Protein AF-A0A1Y3FYJ1-F1 (afdb_monomer)

pLDDT: mean 90.73, std 10.26, range [38.97, 98.31]

Secondary structure (DSSP, 8-state):
-PPPPHHHHHHHHHHHHHHHHHHHHHHHHHHHHHHHHHHHHHHHHHHHHHHHHHHHHHHHHHHHHHHHHHSS----HHHHHHHHHHHHHHHHHHHHHHHHHHHHHHHHHHHHHHHHHHHHHHHHHHHHHHHHHHHHHHHHHHHHHHHHHHHHHHHHHHHHHHHHHHHHHHHHHHHHHHHTT-

Foldseek 3Di:
DDDDDLVVVLVVLVVQLVVLVVQLVVLVVVLVVLVVQLVVLVVQLVVLVVVLVVLVVVLVVLVVVLVVVPPPDPDDPVVVVVSVVVNVVSVVVNVVSVVSSVVSVVSNVVSVVVSVVSVVSSVVSVVSSVVSVVVSVVSVVVVVVVVVVVVVVVVVVVVVVVVVVVVVVVVVVVVVVVVVVD

Mean predicted aligned error: 9.26 Å

Sequence (182 aa):
MAQPSAQLTIYTARQLTLLRTRRSDQARILFKKISSELTHAVTSYTQALNALKSHQNAWAETQDRISEQHKGHILKGQHFRQDHETLQRMADQAIRLEEKAAADHKAVENLTLMATQIRHDLMMAEQKEKQAQDFVKKIQENEKKARYNRDEQEISDLVMARHSVSQTKERTKKLIMNKLKS

Structure (mmCIF, N/CA/C/O backbone):
data_AF-A0A1Y3FYJ1-F1
#
_entry.id   AF-A0A1Y3FYJ1-F1
#
loop_
_atom_site.group_PDB
_atom_site.id
_atom_site.type_symbol
_atom_site.label_atom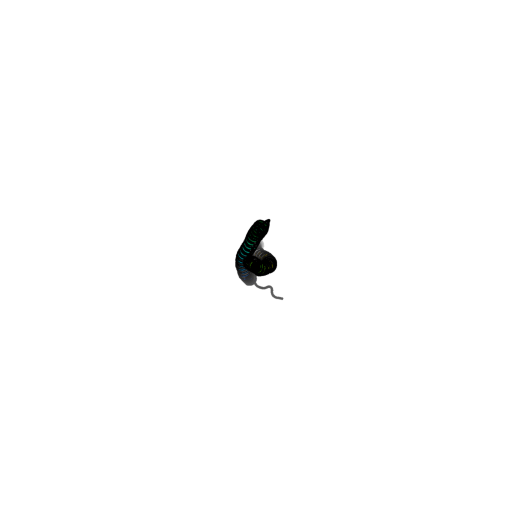_id
_atom_site.label_alt_id
_atom_site.label_comp_id
_atom_site.label_asym_id
_atom_site.label_entity_id
_atom_site.label_seq_id
_atom_site.pdbx_PDB_ins_code
_atom_site.Cartn_x
_atom_site.Cartn_y
_atom_site.Cartn_z
_atom_site.occupancy
_atom_site.B_iso_or_equiv
_atom_site.auth_seq_id
_atom_site.auth_comp_id
_atom_site.auth_asym_id
_atom_site.auth_atom_id
_atom_site.pdbx_PDB_model_num
ATOM 1 N N . MET A 1 1 ? 18.346 -15.299 -40.876 1.00 38.97 1 MET A N 1
ATOM 2 C CA . MET A 1 1 ? 17.350 -14.396 -40.257 1.00 38.97 1 MET A CA 1
ATOM 3 C C . MET A 1 1 ? 17.872 -12.971 -40.367 1.00 38.97 1 MET A C 1
ATOM 5 O O . MET A 1 1 ? 19.018 -12.751 -39.996 1.00 38.97 1 MET A O 1
ATOM 9 N N . ALA A 1 2 ? 17.104 -12.044 -40.947 1.00 46.72 2 ALA A N 1
ATOM 10 C CA . ALA A 1 2 ? 17.527 -10.651 -41.112 1.00 46.72 2 ALA A CA 1
ATOM 11 C C . ALA A 1 2 ? 17.516 -9.932 -39.753 1.00 46.72 2 ALA A C 1
ATOM 13 O O . ALA A 1 2 ? 16.516 -9.995 -39.037 1.00 46.72 2 ALA A O 1
ATOM 14 N N . GLN A 1 3 ? 18.620 -9.280 -39.378 1.00 53.59 3 GLN A N 1
ATOM 15 C CA . GLN A 1 3 ? 18.650 -8.454 -38.171 1.00 53.59 3 GLN A CA 1
ATOM 16 C C . GLN A 1 3 ? 17.804 -7.190 -38.396 1.00 53.59 3 GLN A C 1
ATOM 18 O O . GLN A 1 3 ? 17.934 -6.558 -39.448 1.00 53.59 3 GLN A O 1
ATOM 23 N N . PRO A 1 4 ? 16.934 -6.811 -37.444 1.00 62.22 4 PRO A N 1
ATOM 24 C CA . PRO A 1 4 ? 16.161 -5.582 -37.549 1.00 62.22 4 PRO A CA 1
ATOM 25 C C . PRO A 1 4 ? 17.098 -4.373 -37.599 1.00 62.22 4 PRO A C 1
ATOM 27 O O . PRO A 1 4 ? 18.159 -4.363 -36.972 1.00 62.22 4 PRO A O 1
ATOM 30 N N . SER A 1 5 ? 16.702 -3.334 -38.337 1.00 70.44 5 SER A N 1
ATOM 31 C CA . SER A 1 5 ? 17.504 -2.115 -38.421 1.00 70.44 5 SER A CA 1
ATOM 32 C C . SER A 1 5 ? 17.701 -1.497 -37.027 1.00 70.44 5 SER A C 1
ATOM 34 O O . SER A 1 5 ? 16.830 -1.577 -36.149 1.00 70.44 5 SER A O 1
ATOM 36 N N . ALA A 1 6 ? 18.856 -0.863 -36.805 1.00 70.25 6 ALA A N 1
ATOM 37 C CA . ALA A 1 6 ? 19.187 -0.245 -35.516 1.00 70.25 6 ALA A CA 1
ATOM 38 C C . ALA A 1 6 ? 18.134 0.796 -35.084 1.00 70.25 6 ALA A C 1
ATOM 40 O O . ALA A 1 6 ? 17.764 0.865 -33.913 1.00 70.25 6 ALA A O 1
ATOM 41 N N . GLN A 1 7 ? 17.576 1.534 -36.048 1.00 70.94 7 GLN A N 1
ATOM 42 C CA . GLN A 1 7 ? 16.503 2.505 -35.825 1.00 70.94 7 GLN A CA 1
ATOM 43 C C . GLN A 1 7 ? 15.208 1.847 -35.329 1.00 70.94 7 GLN A C 1
ATOM 45 O O . GLN A 1 7 ? 14.600 2.343 -34.379 1.00 70.94 7 GLN A O 1
ATOM 50 N N . LEU A 1 8 ? 14.809 0.710 -35.916 1.00 73.38 8 LEU A N 1
ATOM 51 C CA . LEU A 1 8 ? 13.624 -0.036 -35.483 1.00 73.38 8 LEU A CA 1
ATOM 52 C C . LEU A 1 8 ? 13.807 -0.560 -34.050 1.00 73.38 8 LEU A C 1
ATOM 54 O O . LEU A 1 8 ? 12.913 -0.442 -33.214 1.00 73.38 8 LEU A O 1
ATOM 58 N N . THR A 1 9 ? 15.008 -1.053 -33.741 1.00 80.06 9 THR A N 1
ATOM 59 C CA . THR A 1 9 ? 15.368 -1.563 -32.410 1.00 80.06 9 THR A CA 1
ATOM 60 C C . THR A 1 9 ? 15.293 -0.461 -31.346 1.00 80.06 9 THR A C 1
ATOM 62 O O . THR A 1 9 ? 14.657 -0.643 -30.307 1.00 80.06 9 THR A O 1
ATOM 65 N N . ILE A 1 10 ? 15.842 0.726 -31.622 1.00 83.31 10 ILE A N 1
ATOM 66 C CA . ILE A 1 10 ? 15.776 1.881 -30.707 1.00 83.31 10 ILE A CA 1
ATOM 67 C C . ILE A 1 10 ? 14.342 2.357 -30.506 1.00 83.31 10 ILE A C 1
ATOM 69 O O . ILE A 1 10 ? 13.941 2.644 -29.376 1.00 83.31 10 ILE A O 1
ATOM 73 N N . TYR A 1 11 ? 13.560 2.432 -31.583 1.00 87.81 11 TYR A N 1
ATOM 74 C CA . TYR A 1 11 ? 12.158 2.818 -31.502 1.00 87.81 11 TYR A CA 1
ATOM 75 C C . TYR A 1 11 ? 11.372 1.867 -30.592 1.00 87.81 11 TYR A C 1
ATOM 77 O O . TYR A 1 11 ? 10.722 2.318 -29.648 1.00 87.81 11 TYR A O 1
ATOM 85 N N . THR A 1 12 ? 11.491 0.552 -30.802 1.00 88.12 12 THR A N 1
ATOM 86 C CA . THR A 1 12 ? 10.798 -0.442 -29.965 1.00 88.12 12 THR A CA 1
ATOM 87 C C . THR A 1 12 ? 11.237 -0.395 -28.502 1.00 88.12 12 THR A C 1
ATOM 89 O O . THR A 1 12 ? 10.394 -0.480 -27.609 1.00 88.12 12 THR A O 1
ATOM 92 N N . ALA A 1 13 ? 12.529 -0.176 -28.235 1.00 89.81 13 ALA A N 1
ATOM 93 C CA . ALA A 1 13 ? 13.041 -0.043 -26.877 1.00 89.81 13 ALA A CA 1
ATOM 94 C C . ALA A 1 13 ? 12.463 1.199 -26.173 1.00 89.81 13 ALA A C 1
ATOM 96 O O . ALA A 1 13 ? 12.055 1.116 -25.018 1.00 89.81 13 ALA A O 1
ATOM 97 N N . ARG A 1 14 ? 12.324 2.328 -26.883 1.00 91.00 14 ARG A N 1
ATOM 98 C CA . ARG A 1 14 ? 11.659 3.534 -26.355 1.00 91.00 14 ARG A CA 1
ATOM 99 C C . ARG A 1 14 ? 10.176 3.305 -26.060 1.00 91.00 14 ARG A C 1
ATOM 101 O O . ARG A 1 14 ? 9.695 3.761 -25.025 1.00 91.00 14 ARG A O 1
ATOM 108 N N . GLN A 1 15 ? 9.461 2.584 -26.928 1.00 93.81 15 GLN A N 1
ATOM 109 C CA . GLN A 1 15 ? 8.055 2.230 -26.689 1.00 93.81 15 GLN A CA 1
ATOM 110 C C . GLN A 1 15 ? 7.894 1.334 -25.456 1.00 93.81 15 GLN A C 1
ATOM 112 O O . GLN A 1 15 ? 6.995 1.551 -24.641 1.00 93.81 15 GLN A O 1
ATOM 117 N N . LEU A 1 16 ? 8.799 0.369 -25.269 1.00 93.44 16 LEU A N 1
ATOM 118 C CA . LEU A 1 16 ? 8.827 -0.455 -24.064 1.00 93.44 16 LEU A CA 1
ATOM 119 C C . LEU A 1 16 ? 9.049 0.398 -22.808 1.00 93.44 16 LEU A C 1
ATOM 121 O O . LEU A 1 16 ? 8.324 0.219 -21.830 1.00 93.44 16 LEU A O 1
ATOM 125 N N . THR A 1 17 ? 9.998 1.337 -22.837 1.00 95.50 17 THR A N 1
ATOM 126 C CA . THR A 1 17 ? 10.247 2.251 -21.713 1.00 95.50 17 THR A CA 1
ATOM 127 C C . THR A 1 17 ? 9.008 3.071 -21.374 1.00 95.50 17 THR A C 1
ATOM 129 O O . THR A 1 17 ? 8.596 3.070 -20.220 1.00 95.50 17 THR A O 1
ATOM 132 N N . LEU A 1 18 ? 8.345 3.674 -22.367 1.00 96.19 18 LEU A N 1
ATOM 133 C CA . LEU A 1 18 ? 7.095 4.419 -22.162 1.00 96.19 18 LEU A CA 1
ATOM 134 C C . LEU A 1 18 ? 6.018 3.572 -21.472 1.00 96.19 18 LEU A C 1
ATOM 136 O O . LEU A 1 18 ? 5.368 4.025 -20.530 1.00 96.19 18 LEU A O 1
ATOM 140 N N . LEU A 1 19 ? 5.837 2.327 -21.915 1.00 96.75 19 LEU A N 1
ATOM 141 C CA . LEU A 1 19 ? 4.867 1.413 -21.316 1.00 96.75 19 LEU A CA 1
ATOM 142 C C . LEU A 1 19 ? 5.246 1.021 -19.879 1.00 96.75 19 LEU A C 1
ATOM 144 O O . LEU A 1 19 ? 4.365 0.864 -19.031 1.00 96.75 19 LEU A O 1
ATOM 148 N N . ARG A 1 20 ? 6.541 0.860 -19.584 1.00 96.44 20 ARG A N 1
ATOM 149 C CA . ARG A 1 20 ? 7.026 0.545 -18.233 1.00 96.44 20 ARG A CA 1
ATOM 150 C C . ARG A 1 20 ? 6.902 1.729 -17.280 1.00 96.44 20 ARG A C 1
ATOM 152 O O . ARG A 1 20 ? 6.414 1.516 -16.177 1.00 96.44 20 ARG A O 1
ATOM 159 N N . THR A 1 21 ? 7.226 2.941 -17.722 1.00 96.81 21 THR A N 1
ATOM 160 C CA . THR A 1 21 ? 7.009 4.174 -16.952 1.00 96.81 21 THR A CA 1
ATOM 161 C C . THR A 1 21 ? 5.531 4.353 -16.616 1.00 96.81 21 THR A C 1
ATOM 163 O O . THR A 1 21 ? 5.188 4.472 -15.449 1.00 96.81 21 THR A O 1
ATOM 166 N N . ARG A 1 22 ? 4.618 4.204 -17.589 1.00 97.06 22 ARG A N 1
ATOM 167 C CA . ARG A 1 22 ? 3.169 4.283 -17.312 1.00 97.06 22 ARG A CA 1
ATOM 168 C C . ARG A 1 22 ? 2.695 3.264 -16.272 1.00 97.06 22 ARG A C 1
ATOM 170 O O . ARG A 1 22 ? 1.855 3.584 -15.440 1.00 97.06 22 ARG A O 1
ATOM 177 N N . ARG A 1 23 ? 3.215 2.033 -16.312 1.00 95.94 23 ARG A N 1
ATOM 178 C CA . ARG A 1 23 ? 2.894 0.997 -15.313 1.00 95.94 23 ARG A CA 1
ATOM 179 C C . ARG A 1 23 ? 3.457 1.327 -13.929 1.00 95.94 23 ARG A C 1
ATOM 181 O O . ARG A 1 23 ? 2.779 1.083 -12.938 1.00 95.94 23 ARG A O 1
ATOM 188 N N . SER A 1 24 ? 4.667 1.877 -13.873 1.00 97.44 24 SER A N 1
ATOM 189 C CA . SER A 1 24 ? 5.298 2.381 -12.647 1.00 97.44 24 SER A CA 1
ATOM 190 C C . SER A 1 24 ? 4.462 3.508 -12.030 1.00 97.44 24 SER A C 1
ATOM 192 O O . SER A 1 24 ? 4.085 3.434 -10.863 1.00 97.44 24 SER A O 1
ATOM 194 N N . ASP A 1 25 ? 4.027 4.474 -12.842 1.00 97.75 25 ASP A N 1
ATOM 195 C CA . ASP A 1 25 ? 3.155 5.570 -12.409 1.00 97.75 25 ASP A CA 1
ATOM 196 C C . ASP A 1 25 ? 1.804 5.068 -11.880 1.00 97.75 25 ASP A C 1
ATOM 198 O O . ASP A 1 25 ? 1.344 5.500 -10.822 1.00 97.75 25 ASP A O 1
ATOM 202 N N . GLN A 1 26 ? 1.180 4.105 -12.567 1.00 97.25 26 GLN A N 1
ATOM 203 C CA . GLN A 1 26 ? -0.049 3.463 -12.090 1.00 97.25 26 GLN A CA 1
ATOM 204 C C . GLN A 1 26 ? 0.156 2.774 -10.735 1.00 97.25 26 GLN A C 1
ATOM 206 O O . GLN A 1 26 ? -0.664 2.946 -9.832 1.00 97.25 26 GLN A O 1
ATOM 211 N N . ALA A 1 27 ? 1.260 2.042 -10.562 1.00 97.56 27 ALA A N 1
ATOM 212 C CA . ALA A 1 27 ? 1.584 1.397 -9.294 1.00 97.56 27 ALA A CA 1
ATOM 213 C C . ALA A 1 27 ? 1.818 2.423 -8.171 1.00 97.56 27 ALA A C 1
ATOM 215 O O . ALA A 1 27 ? 1.356 2.213 -7.051 1.00 97.56 27 ALA A O 1
ATOM 216 N N . ARG A 1 28 ? 2.446 3.571 -8.464 1.00 97.75 28 ARG A N 1
ATOM 217 C CA . ARG A 1 28 ? 2.626 4.674 -7.499 1.00 97.75 28 ARG A CA 1
ATOM 218 C C . ARG A 1 28 ? 1.299 5.277 -7.057 1.00 97.75 28 ARG A C 1
ATOM 220 O O . ARG A 1 28 ? 1.113 5.539 -5.870 1.00 97.75 28 ARG A O 1
ATOM 227 N N . ILE A 1 29 ? 0.367 5.476 -7.989 1.00 97.88 29 ILE A N 1
ATOM 228 C CA . ILE A 1 29 ? -0.979 5.980 -7.679 1.00 97.88 29 ILE A CA 1
ATOM 229 C C . ILE A 1 29 ? -1.718 4.994 -6.769 1.00 97.88 29 ILE A C 1
ATOM 231 O O . ILE A 1 29 ? -2.272 5.406 -5.749 1.00 97.88 29 ILE A O 1
ATOM 235 N N . LEU A 1 30 ? -1.690 3.698 -7.099 1.00 97.56 30 LEU A N 1
ATOM 236 C CA . LEU A 1 30 ? -2.304 2.656 -6.272 1.00 97.56 30 LEU A CA 1
ATOM 237 C C . LEU A 1 30 ? -1.668 2.587 -4.882 1.00 97.56 30 LEU A C 1
ATOM 239 O O . LEU A 1 30 ? -2.388 2.542 -3.888 1.00 97.56 30 LEU A O 1
ATOM 243 N N . PHE A 1 31 ? -0.337 2.655 -4.800 1.00 97.88 31 PHE A N 1
ATOM 244 C CA . PHE A 1 31 ? 0.390 2.671 -3.533 1.00 97.88 31 PHE A CA 1
ATOM 245 C C . PHE A 1 31 ? 0.021 3.882 -2.666 1.00 97.88 31 PHE A C 1
ATOM 247 O O . PHE A 1 31 ? -0.214 3.747 -1.464 1.00 97.88 31 PHE A O 1
ATOM 254 N N . LYS A 1 32 ? -0.099 5.070 -3.268 1.00 97.69 32 LYS A N 1
ATOM 255 C CA . LYS A 1 32 ? -0.553 6.271 -2.557 1.00 97.69 32 LYS A CA 1
ATOM 256 C C . LYS A 1 32 ? -1.985 6.114 -2.042 1.00 97.69 32 LYS A C 1
ATOM 258 O O . LYS A 1 32 ? -2.259 6.474 -0.899 1.00 97.69 32 LYS A O 1
ATOM 263 N N . LYS A 1 33 ? -2.881 5.562 -2.865 1.00 97.88 33 LYS A N 1
ATOM 264 C CA . LYS A 1 33 ? -4.280 5.324 -2.492 1.00 97.88 33 LYS A CA 1
ATOM 265 C C . LYS A 1 33 ? -4.384 4.354 -1.311 1.00 97.88 33 LYS A C 1
ATOM 267 O O . LYS A 1 33 ? -4.962 4.725 -0.294 1.00 97.88 33 LYS A O 1
ATOM 272 N N . ILE A 1 34 ? -3.759 3.176 -1.402 1.00 97.81 34 ILE A N 1
ATOM 273 C CA . ILE A 1 34 ? -3.822 2.175 -0.325 1.00 97.81 34 ILE A CA 1
ATOM 274 C C . ILE A 1 34 ? -3.168 2.672 0.970 1.00 97.81 34 ILE A C 1
ATOM 276 O O . ILE A 1 34 ? -3.672 2.401 2.053 1.00 97.81 34 ILE A O 1
ATOM 280 N N . SER A 1 35 ? -2.096 3.469 0.883 1.00 96.62 35 SER A N 1
ATOM 281 C CA . SER A 1 35 ? -1.464 4.071 2.066 1.00 96.62 35 SER A CA 1
ATOM 282 C C . SER A 1 35 ? -2.402 5.049 2.781 1.00 96.62 35 SER A C 1
ATOM 284 O O . SER A 1 35 ? -2.453 5.079 4.012 1.00 96.62 35 SE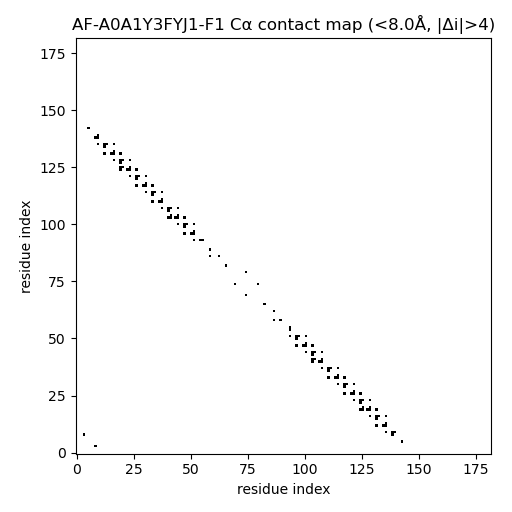R A O 1
ATOM 286 N N . SER A 1 36 ? -3.174 5.832 2.019 1.00 97.62 36 SER A N 1
ATOM 287 C CA . SER A 1 36 ? -4.190 6.732 2.573 1.00 97.62 36 SER A CA 1
ATOM 288 C C . SER A 1 36 ? -5.319 5.947 3.240 1.00 97.62 36 SER A C 1
ATOM 290 O O . SER A 1 36 ? -5.693 6.254 4.369 1.00 97.62 36 SER A O 1
ATOM 292 N N . GLU A 1 37 ? -5.834 4.913 2.572 1.00 97.75 37 GLU A N 1
ATOM 293 C CA . GLU A 1 37 ? -6.895 4.049 3.107 1.00 97.75 37 GLU A CA 1
ATOM 294 C C . GLU A 1 37 ? -6.449 3.335 4.389 1.00 97.75 37 GLU A C 1
ATOM 296 O O . GLU A 1 37 ? -7.180 3.341 5.378 1.00 97.75 37 GLU A O 1
ATOM 301 N N . LEU A 1 38 ? -5.221 2.809 4.420 1.00 97.81 38 LEU A N 1
ATOM 302 C CA . LEU A 1 38 ? -4.645 2.185 5.610 1.00 97.81 38 LEU A CA 1
ATOM 303 C C . LEU A 1 38 ? -4.516 3.185 6.768 1.00 97.81 38 LEU A C 1
ATOM 305 O O . LEU A 1 38 ? -4.861 2.861 7.900 1.00 97.81 38 LEU A O 1
ATOM 309 N N . THR A 1 39 ? -4.080 4.417 6.491 1.00 97.88 39 THR A N 1
ATOM 310 C CA . THR A 1 39 ? -3.982 5.474 7.513 1.00 97.88 39 THR A CA 1
ATOM 311 C C . THR A 1 39 ? -5.353 5.797 8.112 1.00 97.88 39 THR A C 1
ATOM 313 O O . THR A 1 39 ? -5.493 5.912 9.334 1.00 97.88 39 THR A O 1
ATOM 316 N N . HIS A 1 40 ? -6.386 5.901 7.271 1.00 97.50 40 HIS A N 1
ATOM 317 C CA . HIS A 1 40 ? -7.757 6.110 7.733 1.00 97.50 40 HIS A CA 1
ATOM 318 C C . HIS A 1 40 ? -8.271 4.931 8.563 1.00 97.50 40 HIS A C 1
ATOM 320 O O . HIS A 1 40 ? -8.839 5.156 9.630 1.00 97.50 40 HIS A O 1
ATOM 326 N N . ALA A 1 41 ? -8.025 3.694 8.130 1.00 97.75 41 ALA A N 1
ATOM 327 C CA . ALA A 1 41 ? -8.440 2.501 8.862 1.00 97.75 41 ALA A CA 1
ATOM 328 C C . ALA A 1 41 ? -7.763 2.401 10.237 1.00 97.75 41 ALA A C 1
ATOM 330 O O . ALA A 1 41 ? -8.440 2.177 11.237 1.00 97.75 41 ALA A O 1
ATOM 331 N N . VAL A 1 42 ? -6.452 2.657 10.318 1.00 98.06 42 VAL A N 1
ATOM 332 C CA . VAL A 1 42 ? -5.709 2.687 11.592 1.00 98.06 42 VAL A CA 1
ATOM 333 C C . VAL A 1 42 ? -6.252 3.774 12.519 1.00 98.06 42 VAL A C 1
ATOM 335 O O . VAL A 1 42 ? -6.400 3.554 13.723 1.00 98.06 42 VAL A O 1
ATOM 338 N N . THR A 1 43 ? -6.593 4.940 11.967 1.00 98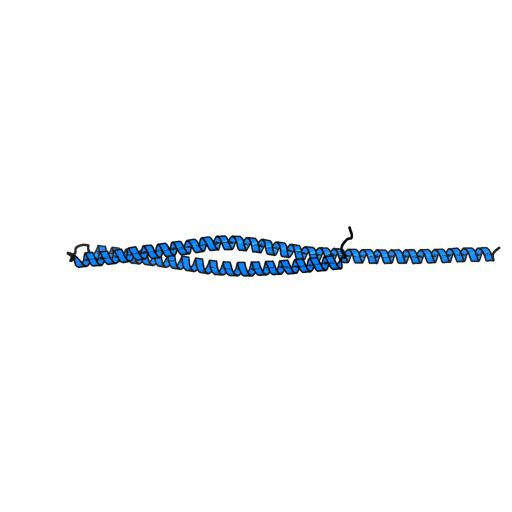.12 43 THR A N 1
ATOM 339 C CA . THR A 1 43 ? -7.197 6.031 12.741 1.00 98.12 43 THR A CA 1
ATOM 340 C C . THR A 1 43 ? -8.572 5.631 13.280 1.00 98.12 43 THR A C 1
ATOM 342 O O . THR A 1 43 ? -8.822 5.816 14.470 1.00 98.12 43 THR A O 1
ATOM 345 N N . SER A 1 44 ? -9.436 5.038 12.446 1.00 97.25 44 SER A N 1
ATOM 346 C CA . SER A 1 44 ? -10.758 4.536 12.863 1.00 97.25 44 SER A CA 1
ATOM 347 C C . SER A 1 44 ? -10.632 3.487 13.963 1.00 97.25 44 SER A C 1
ATOM 349 O O . SER A 1 44 ? -11.255 3.619 15.014 1.00 97.25 44 SER A O 1
ATOM 351 N N . TYR A 1 45 ? -9.735 2.516 13.779 1.00 98.25 45 TYR A N 1
ATOM 352 C CA . TYR A 1 45 ? -9.480 1.476 14.769 1.00 98.25 45 TYR A CA 1
ATOM 353 C C . TYR A 1 45 ? -9.004 2.061 16.106 1.00 98.25 45 TYR A C 1
ATOM 355 O O . TYR A 1 45 ? -9.520 1.712 17.166 1.00 98.25 45 TYR A O 1
ATOM 363 N N . THR A 1 46 ? -8.084 3.028 16.067 1.00 97.94 46 THR A N 1
ATOM 364 C CA . THR A 1 46 ? -7.608 3.723 17.273 1.00 97.94 46 THR A CA 1
ATOM 365 C C . THR A 1 46 ? -8.743 4.473 17.978 1.00 97.94 46 THR A C 1
ATOM 367 O O . THR A 1 46 ? -8.848 4.439 19.204 1.00 97.94 46 THR A O 1
ATOM 370 N N . GLN A 1 47 ? -9.630 5.125 17.221 1.00 97.88 47 GLN A N 1
ATOM 371 C CA . GLN A 1 47 ? -10.815 5.787 17.773 1.00 97.88 47 GLN A CA 1
ATOM 372 C C . GLN A 1 47 ? -11.792 4.784 18.399 1.00 97.88 47 GLN A C 1
ATOM 374 O O . GLN A 1 47 ? -12.321 5.056 19.477 1.00 97.88 47 GLN A O 1
ATOM 379 N N . ALA A 1 48 ? -12.007 3.624 17.772 1.00 97.06 48 ALA A N 1
ATOM 380 C CA . ALA A 1 48 ? -12.851 2.560 18.310 1.00 97.06 48 ALA A CA 1
ATOM 381 C C . ALA A 1 48 ? -12.293 2.008 19.633 1.00 97.06 48 ALA A C 1
ATOM 383 O O . ALA A 1 48 ? -13.038 1.895 20.606 1.00 97.06 48 ALA A O 1
ATOM 384 N N . LEU A 1 49 ? -10.980 1.764 19.712 1.00 97.81 49 LEU A N 1
ATOM 385 C CA . LEU A 1 49 ? -10.316 1.341 20.950 1.00 97.81 49 LEU A CA 1
ATOM 386 C C . LEU A 1 49 ? -10.428 2.388 22.062 1.00 97.81 49 LEU A C 1
ATOM 388 O O . LEU A 1 49 ? -10.719 2.049 23.208 1.00 97.81 49 LEU A O 1
ATOM 392 N N . ASN A 1 50 ? -10.238 3.667 21.733 1.00 98.00 50 ASN A N 1
ATOM 393 C CA . ASN A 1 50 ? -10.384 4.751 22.704 1.00 98.00 50 ASN A CA 1
ATOM 394 C C . ASN A 1 50 ? -11.827 4.866 23.213 1.00 98.00 50 ASN A C 1
ATOM 396 O O . ASN A 1 50 ? -12.034 5.060 24.410 1.00 98.00 50 ASN A O 1
ATOM 400 N N . ALA A 1 51 ? -12.820 4.708 22.333 1.00 97.38 51 ALA A N 1
ATOM 401 C CA . ALA A 1 51 ? -14.228 4.699 22.717 1.00 97.38 51 ALA A CA 1
ATOM 402 C C . ALA A 1 51 ? -14.560 3.510 23.630 1.00 97.38 51 ALA A C 1
ATOM 404 O O . ALA A 1 51 ? -15.217 3.699 24.653 1.00 97.38 51 ALA A O 1
ATOM 405 N N . LEU A 1 52 ? -14.060 2.311 23.309 1.00 97.44 52 LEU A N 1
ATOM 406 C CA . LEU A 1 52 ? -14.229 1.119 24.142 1.00 97.44 52 LEU A CA 1
ATOM 407 C C . LEU A 1 52 ? -13.607 1.314 25.530 1.00 97.44 52 LEU A C 1
ATOM 409 O O . LEU A 1 52 ? -14.272 1.095 26.538 1.00 97.44 52 LEU A O 1
ATOM 413 N N . LYS A 1 53 ? -12.368 1.808 25.592 1.00 97.62 53 LYS A N 1
ATOM 414 C CA . LYS A 1 53 ? -11.680 2.091 26.858 1.00 97.62 53 LYS A CA 1
ATOM 415 C C . LYS A 1 53 ? -12.408 3.152 27.685 1.00 97.62 53 LYS A C 1
ATOM 417 O O . LYS A 1 53 ? -12.585 2.987 28.888 1.00 97.62 53 LYS A O 1
ATOM 422 N N . SER A 1 54 ? -12.859 4.233 27.048 1.00 98.00 54 SER A N 1
ATOM 423 C CA . SER A 1 54 ? -13.646 5.274 27.718 1.00 98.00 54 SER A CA 1
ATOM 424 C C . SER A 1 54 ? -14.953 4.714 28.280 1.00 98.00 54 SER A C 1
ATOM 426 O O . SER A 1 54 ? -15.347 5.080 29.384 1.00 98.00 54 SER A O 1
ATOM 428 N N . HIS A 1 55 ? -15.616 3.827 27.538 1.00 98.00 55 HIS A N 1
ATOM 429 C CA . HIS A 1 55 ? -16.837 3.171 27.984 1.00 98.00 55 HIS A CA 1
ATOM 430 C C . HIS A 1 55 ? -16.582 2.224 29.166 1.00 98.00 55 HIS A C 1
ATOM 432 O O . HIS A 1 55 ? -17.335 2.246 30.133 1.00 98.00 55 HIS A O 1
ATOM 438 N N . GLN A 1 56 ? -15.504 1.435 29.128 1.00 96.25 56 GLN A N 1
ATOM 439 C CA . GLN A 1 56 ? -15.107 0.550 30.230 1.00 96.25 56 GLN A CA 1
ATOM 440 C C . GLN A 1 56 ? -14.827 1.329 31.523 1.00 96.25 56 GLN A C 1
ATOM 442 O O . GLN A 1 56 ? -15.288 0.922 32.587 1.00 96.25 56 GLN A O 1
ATOM 447 N N . ASN A 1 57 ? -14.148 2.477 31.433 1.00 97.75 57 ASN A N 1
ATOM 448 C CA . ASN A 1 57 ? -13.921 3.348 32.588 1.00 97.75 57 ASN A CA 1
ATOM 449 C C . ASN A 1 57 ? -15.241 3.889 33.159 1.00 97.75 57 ASN A C 1
ATOM 451 O O . ASN A 1 57 ? -15.484 3.773 34.357 1.00 97.75 57 ASN A O 1
ATOM 455 N N . ALA A 1 58 ? -16.123 4.414 32.301 1.00 97.25 58 ALA A N 1
ATOM 456 C CA . ALA A 1 58 ? -17.429 4.919 32.726 1.00 97.25 58 ALA A CA 1
ATOM 457 C C . ALA A 1 58 ? -18.308 3.817 33.346 1.00 97.25 58 ALA A C 1
ATOM 459 O O . ALA A 1 58 ? -19.088 4.075 34.267 1.00 97.25 58 ALA A O 1
ATOM 460 N N . TRP A 1 59 ? -18.189 2.581 32.850 1.00 97.19 59 TRP A N 1
ATOM 461 C CA . TRP A 1 59 ? -18.866 1.426 33.430 1.00 97.19 59 TRP A CA 1
ATOM 462 C C . TRP A 1 59 ? -18.331 1.126 34.829 1.00 97.19 59 TRP A C 1
ATOM 464 O O . TRP A 1 59 ? -19.131 1.051 35.760 1.00 97.19 59 TRP A O 1
ATOM 474 N N . ALA A 1 60 ? -17.012 1.047 35.011 1.00 96.25 60 ALA A N 1
ATOM 475 C CA . ALA A 1 60 ? -16.412 0.831 36.327 1.00 96.25 60 ALA A CA 1
ATOM 476 C C . ALA A 1 60 ? -16.864 1.895 37.346 1.00 96.25 60 ALA A C 1
ATOM 478 O O . ALA A 1 60 ? -17.381 1.543 38.402 1.00 96.25 60 ALA A O 1
ATOM 479 N N . GLU A 1 61 ? -16.808 3.180 36.982 1.00 96.88 61 GLU A N 1
ATOM 480 C CA . GLU A 1 61 ? -17.286 4.285 37.830 1.00 96.88 61 GLU A CA 1
ATOM 481 C C . GLU A 1 61 ? -18.777 4.153 38.180 1.00 96.88 61 GLU A C 1
ATOM 483 O O . GLU A 1 61 ? -19.197 4.398 39.313 1.00 96.88 61 GLU A O 1
ATOM 488 N N . THR A 1 62 ? -19.602 3.742 37.214 1.00 95.69 62 THR A N 1
ATOM 489 C CA . THR A 1 62 ? -21.037 3.530 37.439 1.00 95.69 62 THR A CA 1
ATOM 490 C C . THR A 1 62 ? -21.285 2.356 38.382 1.00 95.69 62 THR A C 1
ATOM 492 O O . THR A 1 62 ? -22.146 2.448 39.257 1.00 95.69 62 THR A O 1
ATOM 495 N N . GLN A 1 63 ? -20.532 1.268 38.227 1.00 94.06 63 GLN A N 1
ATOM 496 C CA . GLN A 1 63 ? -20.629 0.083 39.070 1.00 94.06 63 GLN A CA 1
ATOM 497 C C . GLN A 1 63 ? -20.171 0.373 40.505 1.00 94.06 63 GLN A C 1
ATOM 499 O O . GLN A 1 63 ? -20.849 -0.042 41.446 1.00 94.06 63 GLN A O 1
ATOM 504 N N . ASP A 1 64 ? -19.091 1.135 40.677 1.00 94.69 64 ASP A N 1
ATOM 505 C CA . ASP A 1 64 ? -18.614 1.585 41.986 1.00 94.69 64 ASP A CA 1
ATOM 506 C C . ASP A 1 64 ? -19.652 2.480 42.670 1.00 94.69 64 ASP A C 1
ATOM 508 O O . ASP A 1 64 ? -20.022 2.229 43.817 1.00 94.69 64 ASP A O 1
ATOM 512 N N . ARG A 1 65 ? -20.228 3.443 41.938 1.00 92.12 65 ARG A N 1
ATOM 513 C CA . ARG A 1 65 ? -21.298 4.315 42.448 1.00 92.12 65 ARG A CA 1
ATOM 514 C C . ARG A 1 65 ? -22.534 3.527 42.891 1.00 92.12 65 ARG A C 1
ATOM 516 O O . ARG A 1 65 ? -23.091 3.819 43.946 1.00 92.12 65 ARG A O 1
ATOM 523 N N . ILE A 1 66 ? -22.972 2.539 42.107 1.00 91.81 66 ILE A N 1
ATOM 524 C CA . ILE A 1 66 ? -24.103 1.665 42.473 1.00 91.81 66 ILE A CA 1
ATOM 525 C C . ILE A 1 66 ? -23.753 0.848 43.726 1.00 91.81 66 ILE A C 1
ATOM 527 O O . ILE A 1 66 ? -24.542 0.782 44.666 1.00 91.81 66 ILE A O 1
ATOM 531 N N . SER A 1 67 ? -22.547 0.275 43.781 1.00 89.88 67 SER A N 1
ATOM 532 C CA . SER A 1 67 ? -22.060 -0.486 44.938 1.00 89.88 67 SER A CA 1
ATOM 533 C C . SER A 1 67 ? -22.041 0.359 46.217 1.00 89.88 67 SER A C 1
ATOM 535 O O . SER A 1 67 ? -22.512 -0.088 47.262 1.00 89.88 67 SER A O 1
ATOM 537 N N . GLU A 1 68 ? -21.565 1.604 46.144 1.00 89.62 68 GLU A N 1
ATOM 538 C CA . GLU A 1 68 ? -21.585 2.552 47.262 1.00 89.62 68 GLU A CA 1
ATOM 539 C C . GLU A 1 68 ? -23.003 2.904 47.713 1.00 89.62 68 GLU A C 1
ATOM 541 O O . GLU A 1 68 ? -23.278 2.892 48.910 1.00 89.62 68 GLU A O 1
ATOM 546 N N . GLN A 1 69 ? -23.927 3.144 46.780 1.00 86.31 69 GLN A N 1
ATOM 547 C CA . GLN A 1 69 ? -25.332 3.413 47.107 1.00 86.31 69 GLN A CA 1
ATOM 548 C C . GLN A 1 69 ? -25.997 2.243 47.840 1.00 86.31 69 GLN A C 1
ATOM 550 O O . GLN A 1 69 ? -26.872 2.452 48.681 1.00 86.31 69 GLN A O 1
ATOM 555 N N . HIS A 1 70 ? -25.590 1.010 47.531 1.00 84.69 70 HIS A N 1
ATOM 556 C CA . HIS A 1 70 ? -26.148 -0.207 48.122 1.00 84.69 70 HIS A CA 1
ATOM 557 C C . HIS A 1 70 ? -25.484 -0.564 49.464 1.00 84.69 70 HIS A C 1
ATOM 559 O O . HIS A 1 70 ? -26.039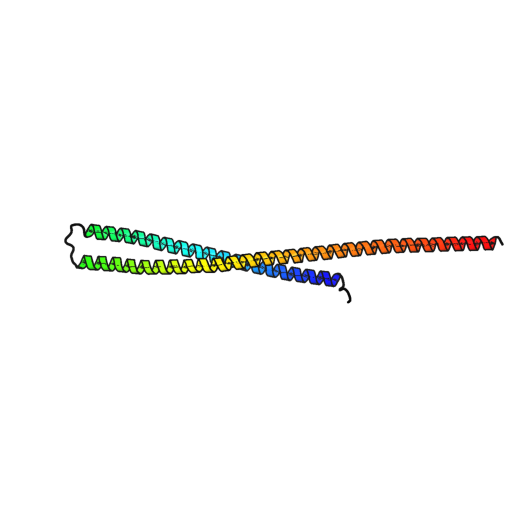 -1.351 50.236 1.00 84.69 70 HIS A O 1
ATOM 565 N N . LYS A 1 71 ? -24.332 0.036 49.802 1.00 81.62 71 LYS A N 1
ATOM 566 C CA . LYS A 1 71 ? -23.672 -0.138 51.105 1.00 81.62 71 LYS A CA 1
ATOM 567 C C . LYS A 1 71 ? -24.416 0.637 52.197 1.00 81.62 71 LYS A C 1
ATOM 569 O O . LYS A 1 71 ? -24.223 1.830 52.384 1.00 81.62 71 LYS A O 1
ATOM 574 N N . GLY A 1 72 ? -25.233 -0.074 52.975 1.00 65.06 72 GLY A N 1
ATOM 575 C CA . GLY A 1 72 ? -25.809 0.436 54.229 1.00 65.06 72 GLY A CA 1
ATOM 576 C C . GLY A 1 72 ? -27.156 1.157 54.107 1.00 65.06 72 GLY A C 1
ATOM 577 O O . GLY A 1 72 ? -27.671 1.634 55.117 1.00 65.06 72 GLY A O 1
ATOM 578 N N . HIS A 1 73 ? -27.765 1.198 52.918 1.00 68.81 73 HIS A N 1
ATOM 579 C CA . HIS A 1 73 ? -29.071 1.823 52.698 1.00 68.81 73 HIS A CA 1
ATOM 580 C C . HIS A 1 73 ? -30.168 0.795 52.380 1.00 68.81 73 HIS A C 1
ATOM 582 O O . HIS A 1 73 ? -29.995 -0.087 51.540 1.00 68.81 73 HIS A O 1
ATOM 588 N N . ILE A 1 74 ? -31.343 0.943 53.009 1.00 71.56 74 ILE A N 1
ATOM 589 C CA . ILE A 1 74 ? -32.561 0.213 52.620 1.00 71.56 74 ILE A CA 1
ATOM 590 C C . ILE A 1 74 ? -33.119 0.886 51.363 1.00 71.56 74 ILE A C 1
ATOM 592 O O . ILE A 1 74 ? -33.937 1.805 51.427 1.00 71.56 74 ILE A O 1
ATOM 596 N N . LEU A 1 75 ? -32.628 0.457 50.204 1.00 74.50 75 LEU A N 1
ATOM 597 C CA . LEU A 1 75 ? -33.103 0.933 48.911 1.00 74.50 75 LEU A CA 1
ATOM 598 C C . LEU A 1 75 ? -34.433 0.267 48.543 1.00 74.50 75 LEU A C 1
ATOM 600 O O . LEU A 1 75 ? -34.650 -0.925 48.760 1.00 74.50 75 LEU A O 1
ATOM 604 N N . LYS A 1 76 ? -35.339 1.039 47.938 1.00 78.06 76 LYS A N 1
ATOM 605 C CA . LYS A 1 76 ? -36.585 0.503 47.371 1.00 78.06 76 LYS A CA 1
ATOM 606 C C . LYS A 1 76 ? -36.267 -0.380 46.160 1.00 78.06 76 LYS A C 1
ATOM 608 O O . LYS A 1 76 ? -35.408 -0.035 45.355 1.00 78.06 76 LYS A O 1
ATOM 613 N N . GLY A 1 77 ? -37.047 -1.444 45.944 1.00 81.06 77 GLY A N 1
ATOM 614 C CA . GLY A 1 77 ? -36.899 -2.352 44.790 1.00 81.06 77 GLY A CA 1
ATOM 615 C C . GLY A 1 77 ? -37.005 -1.689 43.404 1.00 81.06 77 GLY A C 1
ATOM 616 O O . GLY A 1 77 ? -36.657 -2.296 42.395 1.00 81.06 77 GLY A O 1
ATOM 617 N N . GLN A 1 78 ? -37.478 -0.442 43.326 1.00 83.69 78 GLN A N 1
ATOM 618 C CA . GLN A 1 78 ? -37.425 0.360 42.102 1.00 83.69 78 GLN A CA 1
ATOM 619 C C . GLN A 1 78 ? -35.994 0.807 41.751 1.00 83.69 78 GLN A C 1
ATOM 621 O O . GLN A 1 78 ? -35.644 0.772 40.577 1.00 83.69 78 GLN A O 1
ATOM 626 N N . HIS A 1 79 ? -35.161 1.158 42.738 1.00 85.81 79 HIS A N 1
ATOM 627 C CA . HIS A 1 79 ? -33.772 1.574 42.505 1.00 85.81 79 HIS A CA 1
ATOM 628 C C . HIS A 1 79 ? -32.921 0.412 41.985 1.00 85.81 79 HIS A C 1
ATOM 630 O O . HIS A 1 79 ? -32.251 0.560 40.973 1.00 85.81 79 HIS A O 1
ATOM 636 N N . PHE A 1 80 ? -33.069 -0.782 42.569 1.00 86.12 80 PHE A N 1
ATOM 637 C CA . PHE A 1 80 ? -32.410 -1.994 42.067 1.00 86.12 80 PHE A CA 1
ATOM 638 C C . PHE A 1 80 ? -32.741 -2.294 40.600 1.00 86.12 80 PHE A C 1
ATOM 640 O O . PHE A 1 80 ? -31.855 -2.662 39.834 1.00 86.12 80 PHE A O 1
ATOM 647 N N . ARG A 1 81 ? -34.008 -2.123 40.194 1.00 88.88 81 ARG A N 1
ATOM 648 C CA . ARG A 1 81 ? -34.414 -2.312 38.793 1.00 88.88 81 ARG A CA 1
ATOM 649 C C . ARG A 1 81 ? -33.778 -1.275 37.869 1.00 88.88 81 ARG A C 1
ATOM 651 O O . ARG A 1 81 ? -33.244 -1.654 36.835 1.00 88.88 81 ARG A O 1
ATOM 658 N N . GLN A 1 82 ? -33.771 -0.003 38.262 1.00 90.88 82 GLN A N 1
ATOM 659 C CA . GLN A 1 82 ? -33.148 1.071 37.477 1.00 90.88 82 GLN A CA 1
ATOM 660 C C . GLN A 1 82 ? -31.630 0.890 37.326 1.00 90.88 82 GLN A C 1
ATOM 662 O O . GLN A 1 82 ? -31.088 1.101 36.238 1.00 90.88 82 GLN A O 1
ATOM 667 N N . ASP A 1 83 ? -30.946 0.475 38.391 1.00 92.38 83 ASP A N 1
ATOM 668 C CA . ASP A 1 83 ? -29.507 0.202 38.373 1.00 92.38 83 ASP A CA 1
ATOM 669 C C . ASP A 1 83 ? -29.190 -0.999 37.474 1.00 92.38 83 ASP A C 1
ATOM 671 O O . ASP A 1 83 ? -28.287 -0.929 36.639 1.00 92.38 83 ASP A O 1
ATOM 675 N N . HIS A 1 84 ? -29.987 -2.069 37.572 1.00 91.44 84 HIS A N 1
ATOM 676 C CA . HIS A 1 84 ? -29.861 -3.242 36.709 1.00 91.44 84 HIS A CA 1
ATOM 677 C C . HIS A 1 84 ? -30.068 -2.896 35.227 1.00 91.44 84 HIS A C 1
ATOM 679 O O . HIS A 1 84 ? -29.224 -3.229 34.399 1.00 91.44 84 HIS A O 1
ATOM 685 N N . GLU A 1 85 ? -31.131 -2.160 34.890 1.00 94.94 85 GLU A N 1
ATOM 686 C CA . GLU A 1 85 ? -31.395 -1.689 33.522 1.00 94.94 85 GLU A CA 1
ATOM 687 C C . GLU A 1 85 ? -30.281 -0.772 32.995 1.00 94.94 85 GLU A C 1
ATOM 689 O O . GLU A 1 85 ? -29.990 -0.742 31.798 1.00 94.94 85 GLU A O 1
ATOM 694 N N . THR A 1 86 ? -29.651 0.009 33.872 1.00 94.81 86 THR A N 1
ATOM 695 C CA . THR A 1 86 ? -28.522 0.867 33.499 1.00 94.81 86 THR A CA 1
ATOM 696 C C . THR A 1 86 ? -27.290 0.031 33.174 1.00 94.81 86 THR A C 1
ATOM 698 O O . THR A 1 86 ? -26.730 0.196 32.093 1.00 94.81 86 THR A O 1
ATOM 701 N N . LEU A 1 87 ? -26.915 -0.914 34.040 1.00 94.88 87 LEU A N 1
ATOM 702 C CA . LEU A 1 87 ? -25.788 -1.819 33.794 1.00 94.88 87 LEU A CA 1
ATOM 703 C C . LEU A 1 87 ? -26.013 -2.696 32.556 1.00 94.88 87 LEU A C 1
ATOM 705 O O . LEU A 1 87 ? -25.081 -2.911 31.787 1.00 94.88 87 LEU A O 1
ATOM 709 N N . GLN A 1 88 ? -27.247 -3.143 32.316 1.00 96.62 88 GLN A N 1
ATOM 710 C CA . GLN A 1 88 ? -27.587 -3.918 31.125 1.00 96.62 88 GLN A CA 1
ATOM 711 C C . GLN A 1 88 ? -27.412 -3.096 29.840 1.00 96.62 88 GLN A C 1
ATOM 713 O O . GLN A 1 88 ? -26.793 -3.570 28.892 1.00 96.62 88 GLN A O 1
ATOM 718 N N . ARG A 1 89 ? -27.863 -1.834 29.821 1.00 96.31 89 ARG A N 1
ATOM 719 C CA . ARG A 1 89 ? -27.632 -0.935 28.675 1.00 96.31 89 ARG A CA 1
ATOM 720 C C . ARG A 1 89 ? -26.146 -0.681 28.419 1.00 96.31 89 ARG A C 1
ATOM 722 O O . ARG A 1 89 ? -25.741 -0.594 27.262 1.00 96.31 89 ARG A O 1
ATOM 729 N N . MET A 1 90 ? -25.338 -0.573 29.475 1.00 97.19 90 MET A N 1
ATOM 730 C CA . MET A 1 90 ? -23.884 -0.446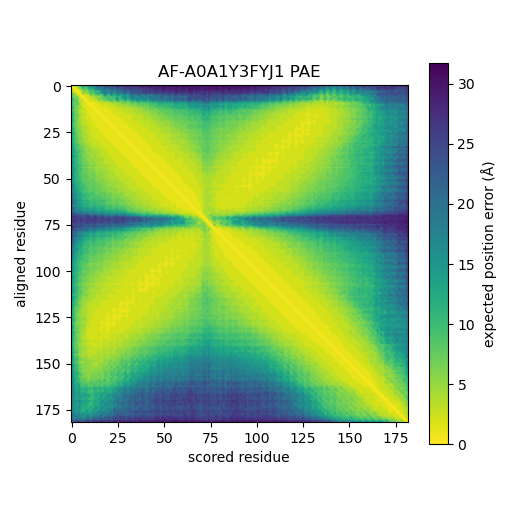 29.337 1.00 97.19 90 MET A CA 1
ATOM 731 C C . MET A 1 90 ? -23.262 -1.730 28.783 1.00 97.19 90 MET A C 1
ATOM 733 O O . MET A 1 90 ? -22.427 -1.657 27.886 1.00 97.19 90 MET A O 1
ATOM 737 N N . ALA A 1 91 ? -23.707 -2.905 29.231 1.00 96.69 91 ALA A N 1
ATOM 738 C CA . ALA A 1 91 ? -23.251 -4.178 28.676 1.00 96.69 91 ALA A CA 1
ATOM 739 C C . ALA A 1 91 ? -23.562 -4.292 27.171 1.00 96.69 91 ALA A C 1
ATOM 741 O O . ALA A 1 91 ? -22.669 -4.601 26.382 1.00 96.69 91 ALA A O 1
ATOM 742 N N . ASP A 1 92 ? -24.781 -3.942 26.750 1.00 97.12 92 ASP A N 1
ATOM 743 C CA . ASP A 1 92 ? -25.163 -3.927 25.331 1.00 97.12 92 ASP A CA 1
ATOM 744 C C . ASP A 1 92 ? -24.306 -2.947 24.513 1.00 97.12 92 ASP A C 1
ATOM 746 O O . ASP A 1 92 ? -23.929 -3.224 23.371 1.00 97.12 92 ASP A O 1
ATOM 750 N N . GLN A 1 93 ? -23.984 -1.782 25.083 1.00 96.88 93 GLN A N 1
ATOM 751 C CA . GLN A 1 93 ? -23.117 -0.798 24.439 1.00 96.88 93 GLN A CA 1
ATOM 752 C C . GLN A 1 93 ? -21.664 -1.285 24.338 1.00 96.88 93 GLN A C 1
ATOM 754 O O . GLN A 1 93 ? -21.025 -1.039 23.313 1.00 96.88 93 GLN A O 1
ATOM 759 N N . ALA A 1 94 ? -21.152 -1.995 25.347 1.00 96.56 94 ALA A N 1
ATOM 760 C CA . ALA A 1 94 ? -19.819 -2.591 25.311 1.00 96.56 94 ALA A CA 1
ATOM 761 C C . ALA A 1 94 ? -19.693 -3.597 24.160 1.00 96.56 94 ALA A C 1
ATOM 763 O O . ALA A 1 94 ? -18.768 -3.471 23.362 1.00 96.56 94 ALA A O 1
ATOM 764 N N . ILE A 1 95 ? -20.673 -4.495 24.003 1.00 97.56 95 ILE A N 1
ATOM 765 C CA . ILE A 1 95 ? -20.704 -5.479 22.908 1.00 97.56 95 ILE A CA 1
ATOM 766 C C . ILE A 1 95 ? -20.618 -4.774 21.548 1.00 97.56 95 ILE A C 1
ATOM 768 O O . ILE A 1 95 ? -19.773 -5.111 20.723 1.00 97.56 95 ILE A O 1
ATOM 772 N N . ARG A 1 96 ? -21.422 -3.726 21.322 1.00 97.12 96 ARG A N 1
ATOM 773 C CA . ARG A 1 96 ? -21.394 -2.972 20.053 1.00 97.12 96 ARG A CA 1
ATOM 774 C C . ARG A 1 96 ? -20.048 -2.291 19.793 1.00 97.12 96 ARG A C 1
ATOM 776 O O . ARG A 1 96 ? -19.620 -2.184 18.643 1.00 97.12 96 ARG A O 1
ATOM 783 N N . LEU A 1 97 ? -19.398 -1.775 20.837 1.00 97.31 97 LEU A N 1
ATOM 784 C CA . LEU A 1 97 ? -18.081 -1.143 20.719 1.00 97.31 97 LEU A CA 1
ATOM 785 C C . LEU A 1 97 ? -16.984 -2.176 20.431 1.00 97.31 97 LEU A C 1
ATOM 787 O O . LEU A 1 97 ? -16.103 -1.899 19.618 1.00 97.31 97 LEU A O 1
ATOM 791 N N . GLU A 1 98 ? -17.060 -3.359 21.039 1.00 97.69 98 GLU A N 1
ATOM 792 C CA . GLU A 1 98 ? -16.164 -4.488 20.765 1.00 97.69 98 GLU A CA 1
ATOM 793 C C . GLU A 1 98 ? -16.332 -5.003 19.334 1.00 97.69 98 GLU A C 1
ATOM 795 O O . GLU A 1 98 ? -15.344 -5.151 18.617 1.00 97.69 98 GLU A O 1
ATOM 800 N N . GLU A 1 99 ? -17.572 -5.187 18.874 1.00 97.69 99 GLU A N 1
ATOM 801 C CA . GLU A 1 99 ? -17.877 -5.571 17.493 1.00 97.69 99 GLU A CA 1
ATOM 802 C C . GLU A 1 99 ? -17.327 -4.552 16.488 1.00 97.69 99 GLU A C 1
ATOM 804 O O . GLU A 1 99 ? -16.705 -4.929 15.492 1.00 97.69 99 GLU A O 1
ATOM 809 N N . LYS A 1 100 ? -17.496 -3.252 16.765 1.00 96.38 100 LYS A N 1
ATOM 810 C CA . LYS A 1 100 ? -16.930 -2.186 15.931 1.00 96.38 100 LYS A CA 1
ATOM 811 C C . LYS A 1 100 ? -15.401 -2.229 15.918 1.00 96.38 100 LYS A C 1
ATOM 813 O O . LYS A 1 100 ? -14.805 -2.140 14.848 1.00 96.38 100 LYS A O 1
ATOM 818 N N . ALA A 1 101 ? -14.761 -2.372 17.079 1.00 97.75 101 ALA A N 1
ATOM 819 C CA . ALA A 1 101 ? -13.306 -2.459 17.169 1.00 97.75 101 ALA A CA 1
ATOM 820 C C . ALA A 1 101 ? -12.768 -3.689 16.420 1.00 97.75 101 ALA A C 1
ATOM 822 O O . ALA A 1 101 ? -11.774 -3.580 15.705 1.00 97.75 101 ALA A O 1
ATOM 823 N N . ALA A 1 102 ? -13.449 -4.834 16.514 1.00 97.69 102 ALA A N 1
ATOM 824 C CA . ALA A 1 102 ? -13.099 -6.045 15.779 1.00 97.69 102 ALA A CA 1
ATOM 825 C C . ALA A 1 102 ? -13.261 -5.875 14.257 1.00 97.69 102 ALA A C 1
ATOM 827 O O . ALA A 1 102 ? -12.403 -6.317 13.488 1.00 97.69 102 ALA A O 1
ATOM 828 N N . ALA A 1 103 ? -14.328 -5.205 13.808 1.00 97.75 103 ALA A N 1
ATOM 829 C CA . ALA A 1 103 ? -14.537 -4.895 12.395 1.00 97.75 103 ALA A CA 1
ATOM 830 C C . ALA A 1 103 ? -13.445 -3.961 11.843 1.00 97.75 103 ALA A C 1
ATOM 832 O O . ALA A 1 103 ? -12.871 -4.243 10.787 1.00 97.75 103 ALA A O 1
ATOM 833 N N . ASP A 1 104 ? -13.109 -2.899 12.580 1.00 97.88 104 ASP A N 1
ATOM 834 C CA . ASP A 1 104 ? -12.051 -1.955 12.208 1.00 97.88 104 ASP A CA 1
ATOM 835 C C . ASP A 1 104 ? -10.668 -2.627 12.216 1.00 97.88 104 ASP A C 1
ATOM 837 O O . ASP A 1 104 ? -9.872 -2.410 11.301 1.00 97.88 104 ASP A O 1
ATOM 841 N N . HIS A 1 105 ? -10.394 -3.508 13.184 1.00 97.94 105 HIS A N 1
ATOM 842 C CA . HIS A 1 105 ? -9.165 -4.305 13.221 1.00 97.94 105 HIS A CA 1
ATOM 843 C C . HIS A 1 105 ? -9.018 -5.168 11.963 1.00 97.94 105 HIS A C 1
ATOM 845 O O . HIS A 1 105 ? -7.996 -5.116 11.279 1.00 97.94 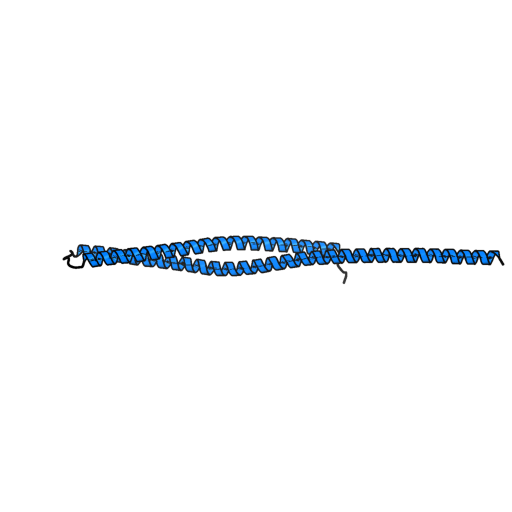105 HIS A O 1
ATOM 851 N N . LYS A 1 106 ? -10.077 -5.900 11.597 1.00 98.00 106 LYS A N 1
ATOM 852 C CA . LYS A 1 106 ? -10.094 -6.731 10.388 1.00 98.00 106 LYS A CA 1
ATOM 853 C C . LYS A 1 106 ? -9.898 -5.898 9.116 1.00 98.00 106 LYS A C 1
ATOM 855 O O . LYS A 1 106 ? -9.254 -6.351 8.169 1.00 98.00 106 LYS A O 1
ATOM 860 N N . ALA A 1 107 ? -10.436 -4.678 9.072 1.00 97.44 107 ALA A N 1
A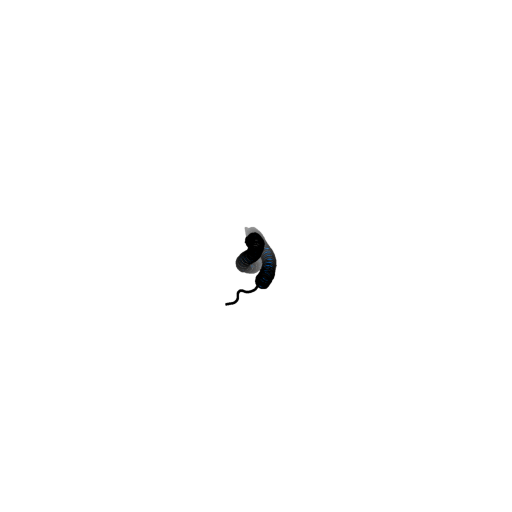TOM 861 C CA . ALA A 1 107 ? -10.202 -3.758 7.963 1.00 97.44 107 ALA A CA 1
ATOM 862 C C . ALA A 1 107 ? -8.722 -3.351 7.865 1.00 97.44 107 ALA A C 1
ATOM 864 O O . ALA A 1 107 ? -8.160 -3.374 6.768 1.00 97.44 107 ALA A O 1
ATOM 865 N N . VAL A 1 108 ? -8.074 -3.047 8.996 1.00 98.31 108 VAL A N 1
ATOM 866 C CA . VAL A 1 108 ? -6.632 -2.753 9.055 1.00 98.31 108 VAL A CA 1
ATOM 867 C C . VAL A 1 108 ? -5.802 -3.947 8.584 1.00 98.31 108 VAL A C 1
ATOM 869 O O . VAL A 1 108 ? -4.904 -3.762 7.763 1.00 98.31 108 VAL A O 1
ATOM 872 N N . GLU A 1 109 ? -6.105 -5.166 9.032 1.00 98.12 109 GLU A N 1
ATOM 873 C CA . GLU A 1 109 ? -5.397 -6.381 8.600 1.00 98.12 109 GLU A CA 1
ATOM 874 C C . GLU A 1 109 ? -5.501 -6.588 7.083 1.00 98.12 109 GLU A C 1
ATOM 876 O O . GLU A 1 109 ? -4.487 -6.748 6.398 1.00 98.12 109 GLU A O 1
ATOM 881 N N . ASN A 1 110 ? -6.716 -6.501 6.534 1.00 97.69 110 ASN A N 1
ATOM 882 C CA . ASN A 1 110 ? -6.954 -6.655 5.100 1.00 97.69 110 ASN A CA 1
ATOM 883 C C . ASN A 1 110 ? -6.221 -5.587 4.277 1.00 97.69 110 ASN A C 1
ATOM 885 O O . ASN A 1 110 ? -5.557 -5.909 3.290 1.00 97.69 110 ASN A O 1
ATOM 889 N N . LEU A 1 111 ? -6.308 -4.318 4.684 1.00 97.69 111 LEU A N 1
ATOM 890 C CA . LEU A 1 111 ? -5.626 -3.220 3.998 1.00 97.69 111 LEU A CA 1
ATOM 891 C C . LEU A 1 111 ? -4.106 -3.328 4.121 1.00 97.69 111 LEU A C 1
ATOM 893 O O . LEU A 1 111 ? -3.397 -2.972 3.183 1.00 97.69 111 LEU A O 1
ATOM 897 N N . THR A 1 112 ? -3.596 -3.865 5.229 1.00 97.88 112 THR A N 1
ATOM 898 C CA . THR A 1 112 ? -2.163 -4.125 5.405 1.00 97.88 112 THR A CA 1
ATOM 899 C C . THR A 1 112 ? -1.681 -5.181 4.413 1.00 97.88 112 THR A C 1
ATOM 901 O O . THR A 1 112 ? -0.672 -4.965 3.744 1.00 97.88 112 THR A O 1
ATOM 904 N N . LEU A 1 113 ? -2.424 -6.281 4.244 1.00 97.38 113 LEU A N 1
ATOM 905 C CA . LEU A 1 113 ? -2.120 -7.311 3.241 1.00 97.38 113 LEU A CA 1
ATOM 906 C C . LEU A 1 113 ? -2.181 -6.763 1.806 1.00 97.38 113 LEU A C 1
ATOM 908 O O . LEU A 1 113 ? -1.330 -7.076 0.974 1.00 97.38 113 LEU A O 1
ATOM 912 N N . MET A 1 114 ? -3.154 -5.903 1.500 1.00 96.94 114 MET A N 1
ATOM 913 C CA . MET A 1 114 ? -3.215 -5.238 0.195 1.00 96.94 114 MET A CA 1
ATOM 914 C C . MET A 1 114 ? -2.044 -4.269 -0.004 1.00 96.94 114 MET A C 1
ATOM 916 O O . MET A 1 114 ? -1.452 -4.223 -1.083 1.00 96.94 114 MET A O 1
ATOM 920 N N . ALA A 1 115 ? -1.672 -3.512 1.030 1.00 97.06 115 ALA A N 1
ATOM 921 C CA . ALA A 1 115 ? -0.570 -2.561 0.975 1.00 97.06 115 ALA A CA 1
ATOM 922 C C . ALA A 1 115 ? 0.782 -3.254 0.762 1.00 97.06 115 ALA A C 1
ATOM 924 O O . ALA A 1 115 ? 1.604 -2.748 -0.004 1.00 97.06 115 ALA A O 1
ATOM 925 N N . THR A 1 116 ? 1.020 -4.415 1.385 1.00 96.69 116 THR A N 1
ATOM 926 C CA . THR A 1 116 ? 2.250 -5.192 1.163 1.00 96.69 116 THR A CA 1
ATOM 927 C C . THR A 1 116 ? 2.333 -5.707 -0.271 1.00 96.69 116 THR A C 1
ATOM 929 O O . THR A 1 116 ? 3.378 -5.544 -0.905 1.00 96.69 116 THR A O 1
ATOM 932 N N . GLN A 1 117 ? 1.233 -6.232 -0.818 1.00 97.06 117 GLN A N 1
ATOM 933 C CA . GLN A 1 117 ? 1.172 -6.674 -2.212 1.00 97.06 117 GLN A CA 1
ATOM 934 C C . GLN A 1 117 ? 1.402 -5.510 -3.188 1.00 97.06 117 GLN A C 1
ATOM 936 O O . GLN A 1 117 ? 2.257 -5.595 -4.068 1.00 97.06 117 GLN A O 1
ATOM 941 N N . ILE A 1 118 ? 0.707 -4.384 -3.000 1.00 97.19 118 ILE A N 1
ATOM 942 C CA . ILE A 1 118 ? 0.853 -3.201 -3.861 1.00 97.19 118 ILE A CA 1
ATOM 943 C C . ILE A 1 118 ? 2.271 -2.623 -3.771 1.00 97.19 118 ILE A C 1
ATOM 945 O O . ILE A 1 118 ? 2.832 -2.201 -4.783 1.00 97.19 118 ILE A O 1
ATOM 949 N N . ARG A 1 119 ? 2.889 -2.628 -2.584 1.00 97.06 119 ARG A N 1
ATOM 950 C CA . ARG A 1 119 ? 4.287 -2.210 -2.405 1.00 97.06 119 ARG A CA 1
ATOM 951 C C . ARG A 1 119 ? 5.247 -3.106 -3.183 1.00 97.06 119 ARG A C 1
ATOM 953 O O . ARG A 1 119 ? 6.167 -2.595 -3.822 1.00 97.06 119 ARG A O 1
ATOM 960 N N . HIS A 1 120 ? 5.046 -4.420 -3.129 1.00 97.25 120 HIS A N 1
ATOM 961 C CA . HIS A 1 120 ? 5.831 -5.364 -3.917 1.00 97.25 120 HIS A CA 1
ATOM 962 C C . HIS A 1 120 ? 5.663 -5.100 -5.421 1.00 97.25 120 HIS A C 1
ATOM 964 O O . HIS A 1 120 ? 6.650 -5.005 -6.150 1.00 97.25 120 HIS A O 1
ATOM 970 N N . ASP A 1 121 ? 4.430 -4.903 -5.887 1.00 96.44 121 ASP A N 1
ATOM 971 C CA . ASP A 1 121 ? 4.150 -4.652 -7.301 1.00 96.44 121 ASP A CA 1
ATOM 972 C C . ASP A 1 121 ? 4.749 -3.328 -7.792 1.00 96.44 121 ASP A C 1
ATOM 974 O O . ASP A 1 121 ? 5.291 -3.275 -8.899 1.00 96.44 121 ASP A O 1
ATOM 978 N N . LEU A 1 122 ? 4.740 -2.286 -6.952 1.00 98.06 122 LEU A N 1
ATOM 979 C CA . LEU A 1 122 ? 5.441 -1.028 -7.208 1.00 98.06 122 LEU A CA 1
ATOM 980 C C . LEU A 1 122 ? 6.948 -1.250 -7.369 1.00 98.06 122 LEU A C 1
ATOM 982 O O . LEU A 1 122 ? 7.516 -0.840 -8.380 1.00 98.06 122 LEU A O 1
ATOM 986 N N . MET A 1 123 ? 7.582 -1.955 -6.430 1.00 98.19 123 MET A N 1
ATOM 987 C CA . MET A 1 123 ? 9.012 -2.269 -6.503 1.00 98.19 123 MET A CA 1
ATOM 988 C C . MET A 1 123 ? 9.357 -3.002 -7.809 1.00 98.19 123 MET A C 1
ATOM 990 O O . MET A 1 123 ? 10.314 -2.649 -8.502 1.00 98.19 123 MET A O 1
ATOM 994 N N . MET A 1 124 ? 8.547 -3.994 -8.189 1.00 98.06 124 MET A N 1
ATOM 995 C CA . MET A 1 124 ? 8.740 -4.745 -9.430 1.00 98.06 124 MET A CA 1
ATOM 996 C C . MET A 1 124 ? 8.507 -3.887 -10.681 1.00 98.06 124 MET A C 1
ATOM 998 O O . MET A 1 124 ? 9.173 -4.092 -11.703 1.00 98.06 124 MET A O 1
ATOM 1002 N N . ALA A 1 125 ? 7.564 -2.944 -10.641 1.00 97.50 125 ALA A N 1
ATOM 1003 C CA . ALA A 1 125 ? 7.308 -2.020 -11.740 1.00 97.50 125 ALA A CA 1
ATOM 1004 C C . ALA A 1 125 ? 8.482 -1.049 -11.941 1.00 97.50 125 ALA A C 1
ATOM 1006 O O . ALA A 1 125 ? 8.968 -0.924 -13.067 1.00 97.50 125 ALA A O 1
ATOM 1007 N N . GLU A 1 126 ? 8.992 -0.456 -10.861 1.00 97.19 126 GLU A N 1
ATOM 1008 C CA . GLU A 1 126 ? 10.145 0.453 -10.878 1.00 97.19 126 GLU A CA 1
ATOM 1009 C C . GLU A 1 126 ? 11.423 -0.258 -11.339 1.00 97.19 126 GLU A C 1
ATOM 1011 O O . GLU A 1 126 ? 12.180 0.267 -12.160 1.00 97.19 126 GLU A O 1
ATOM 1016 N N . GLN A 1 127 ? 11.641 -1.501 -10.897 1.00 97.81 127 GLN A N 1
ATOM 1017 C CA . GLN A 1 127 ? 12.765 -2.309 -11.369 1.00 97.81 127 GLN A CA 1
ATOM 1018 C C . GLN A 1 127 ? 12.696 -2.541 -12.886 1.00 97.81 127 GLN A C 1
ATOM 1020 O O . GLN A 1 127 ? 13.698 -2.387 -13.588 1.00 97.81 127 GLN A O 1
ATOM 1025 N N . LYS A 1 128 ? 11.517 -2.895 -13.414 1.00 96.44 128 LYS A N 1
ATOM 1026 C CA . LYS A 1 128 ? 11.325 -3.139 -14.855 1.00 96.44 128 LYS A CA 1
ATOM 1027 C C . LYS A 1 128 ? 11.412 -1.856 -15.681 1.00 96.44 128 LYS A C 1
ATOM 1029 O O . LYS A 1 128 ? 11.849 -1.908 -16.829 1.00 96.44 128 LYS A O 1
ATOM 1034 N N . GLU A 1 129 ? 11.001 -0.720 -15.126 1.00 97.00 129 GLU A N 1
ATOM 1035 C CA . GLU A 1 129 ? 11.217 0.594 -15.731 1.00 97.00 129 GLU A CA 1
ATOM 1036 C C . GLU A 1 129 ? 12.710 0.8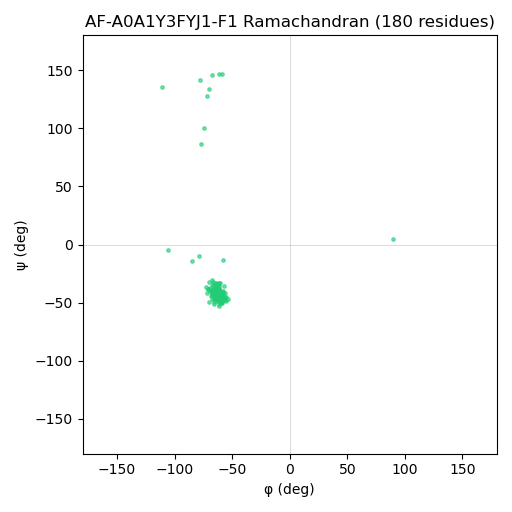96 -15.868 1.00 97.00 129 GLU A C 1
ATOM 1038 O O . GLU A 1 129 ? 13.174 1.178 -16.975 1.00 97.00 129 GLU A O 1
ATOM 1043 N N . LYS A 1 130 ? 13.477 0.744 -14.783 1.00 96.44 130 LYS A N 1
ATOM 1044 C CA . LYS A 1 130 ? 14.930 0.946 -14.799 1.00 96.44 130 LYS A CA 1
ATOM 1045 C C . LYS A 1 130 ? 15.618 0.040 -15.822 1.00 96.44 130 LYS A C 1
ATOM 1047 O O . LYS A 1 130 ? 16.408 0.516 -16.631 1.00 96.44 130 LYS A O 1
ATOM 1052 N N . GLN A 1 131 ? 15.260 -1.245 -15.857 1.00 94.75 131 GLN A N 1
ATOM 1053 C CA . GLN A 1 131 ? 15.792 -2.193 -16.844 1.00 94.75 131 GLN A CA 1
ATOM 1054 C C . GLN A 1 131 ? 15.520 -1.755 -18.291 1.00 94.75 131 GLN A C 1
ATOM 1056 O O . GLN A 1 131 ? 16.397 -1.879 -19.144 1.00 94.75 131 GLN A O 1
ATOM 1061 N N . ALA A 1 132 ? 14.327 -1.226 -18.582 1.00 93.81 132 ALA A N 1
ATOM 1062 C CA . ALA A 1 132 ? 13.999 -0.727 -19.916 1.00 93.81 132 ALA A CA 1
ATOM 1063 C C . ALA A 1 132 ? 14.812 0.530 -20.276 1.00 93.81 132 ALA A C 1
ATOM 1065 O O . ALA A 1 132 ? 15.316 0.641 -21.395 1.00 93.81 132 ALA A O 1
ATOM 1066 N N . GLN A 1 133 ? 15.002 1.448 -19.325 1.00 93.19 133 GLN A N 1
ATOM 1067 C CA . GLN A 1 133 ? 15.845 2.634 -19.511 1.00 93.19 133 GLN A CA 1
ATOM 1068 C C . GLN A 1 133 ? 17.310 2.255 -19.776 1.00 93.19 133 GLN A C 1
ATOM 1070 O O . GLN A 1 133 ? 17.919 2.769 -20.717 1.00 93.19 133 GLN A O 1
ATOM 1075 N N . ASP A 1 134 ? 17.860 1.324 -18.995 1.00 93.75 134 ASP A N 1
ATOM 1076 C CA . ASP A 1 134 ? 19.232 0.836 -19.160 1.00 93.75 134 ASP A CA 1
ATOM 1077 C C . ASP A 1 134 ? 19.413 0.110 -20.502 1.00 93.75 134 ASP A C 1
ATOM 1079 O O . ASP A 1 134 ? 20.428 0.280 -21.180 1.00 93.75 134 ASP A O 1
ATOM 1083 N N . PHE A 1 135 ? 18.399 -0.637 -20.948 1.00 91.44 135 PHE A N 1
ATOM 1084 C CA . PHE A 1 135 ? 18.406 -1.279 -22.259 1.00 91.44 135 PHE A CA 1
ATOM 1085 C C . PHE A 1 135 ? 18.453 -0.263 -23.410 1.00 91.44 135 PHE A C 1
ATOM 1087 O O . PHE A 1 135 ? 19.246 -0.430 -24.338 1.00 91.44 135 PHE A O 1
ATOM 1094 N N . VAL A 1 136 ? 17.672 0.823 -23.335 1.00 91.38 136 VAL A N 1
ATOM 1095 C CA . VAL A 1 136 ? 17.726 1.911 -24.329 1.00 91.38 136 VAL A CA 1
ATOM 1096 C C . VAL A 1 136 ? 19.118 2.541 -24.374 1.00 91.38 136 VAL A C 1
ATOM 1098 O O . VAL A 1 136 ? 19.668 2.686 -25.467 1.00 91.38 136 VAL A O 1
ATOM 1101 N N . LYS A 1 137 ? 19.714 2.858 -23.215 1.00 91.62 137 LYS A N 1
ATOM 1102 C CA . LYS A 1 137 ? 21.078 3.413 -23.143 1.00 91.62 137 LYS A CA 1
ATOM 1103 C C . LYS A 1 137 ? 22.091 2.485 -23.811 1.00 91.62 137 LYS A C 1
ATOM 1105 O O . LYS A 1 137 ? 22.852 2.924 -24.669 1.00 91.62 137 LYS A O 1
ATOM 1110 N N . LYS A 1 138 ? 22.031 1.185 -23.504 1.00 91.62 138 LYS A N 1
ATOM 1111 C CA . LYS A 1 138 ? 22.924 0.176 -24.090 1.00 91.62 138 LYS A CA 1
ATOM 1112 C C . LYS A 1 138 ? 22.788 0.084 -25.612 1.00 91.62 138 LYS A C 1
ATOM 1114 O O . LYS A 1 138 ? 23.794 -0.025 -26.309 1.00 91.62 138 LYS A O 1
ATOM 1119 N N . ILE A 1 139 ? 21.566 0.140 -26.150 1.00 89.38 139 ILE A N 1
ATOM 1120 C CA . ILE A 1 139 ? 21.366 0.142 -27.608 1.00 89.38 139 ILE A CA 1
ATOM 1121 C C . ILE A 1 139 ? 21.956 1.411 -28.232 1.00 89.38 139 ILE A C 1
ATOM 1123 O O . ILE A 1 139 ? 22.633 1.318 -29.254 1.00 89.38 139 ILE A O 1
ATOM 1127 N N . GLN A 1 140 ? 21.739 2.581 -27.626 1.00 89.50 140 GLN A N 1
ATOM 1128 C CA . GLN A 1 140 ? 22.281 3.848 -28.130 1.00 89.50 140 GLN A CA 1
ATOM 1129 C C . GLN A 1 140 ? 23.815 3.862 -28.125 1.00 89.50 140 GLN A C 1
ATOM 1131 O O . GLN A 1 140 ? 24.433 4.300 -29.095 1.00 89.50 140 GLN A O 1
ATOM 1136 N N . GLU A 1 141 ? 24.441 3.341 -27.069 1.00 91.38 141 GLU A N 1
ATOM 1137 C CA . GLU A 1 141 ? 25.896 3.179 -26.994 1.00 91.38 141 GLU A CA 1
ATOM 1138 C C . GLU A 1 141 ? 26.423 2.227 -28.072 1.00 91.38 141 GLU A C 1
ATOM 1140 O O . GLU A 1 141 ? 27.415 2.532 -28.736 1.00 91.38 141 GLU A O 1
ATOM 1145 N N . ASN A 1 142 ? 25.745 1.096 -28.285 1.00 89.12 142 ASN A N 1
ATOM 1146 C CA . ASN A 1 142 ? 26.111 0.142 -29.327 1.00 89.12 142 ASN A CA 1
ATOM 1147 C C . ASN A 1 142 ? 25.955 0.738 -30.730 1.00 89.12 142 ASN A C 1
ATOM 1149 O O . ASN A 1 142 ? 26.815 0.517 -31.579 1.00 89.12 142 ASN A O 1
ATOM 1153 N N . GLU A 1 143 ? 24.902 1.520 -30.981 1.00 88.12 143 GLU A N 1
ATOM 1154 C CA . GLU A 1 143 ? 24.728 2.209 -32.261 1.00 88.12 143 GLU A CA 1
ATOM 1155 C C . GLU A 1 143 ? 25.834 3.248 -32.482 1.00 88.12 143 GLU A C 1
ATOM 1157 O O . GLU A 1 143 ? 26.402 3.314 -33.571 1.00 88.12 143 GLU A O 1
ATOM 1162 N N . LYS A 1 144 ? 26.190 4.018 -31.445 1.00 89.44 144 LYS A N 1
ATOM 1163 C CA . LYS A 1 144 ? 27.289 4.989 -31.509 1.00 89.44 144 LYS A CA 1
ATOM 1164 C C . LYS A 1 144 ? 28.620 4.307 -31.835 1.00 89.44 144 LYS A C 1
ATOM 1166 O O . LYS A 1 144 ? 29.324 4.770 -32.726 1.00 89.44 144 LYS A O 1
ATOM 1171 N N . LYS A 1 145 ? 28.936 3.190 -31.170 1.00 90.88 145 LYS A N 1
ATOM 1172 C CA . LYS A 1 145 ? 30.133 2.380 -31.462 1.00 90.88 145 LYS A CA 1
ATOM 1173 C C . LYS A 1 145 ? 30.108 1.815 -32.882 1.00 90.88 145 LYS A C 1
ATOM 1175 O O . LYS A 1 145 ? 31.108 1.876 -33.581 1.00 90.88 145 LYS A O 1
ATOM 1180 N N . ALA A 1 146 ? 28.963 1.306 -33.335 1.00 88.50 146 ALA A N 1
ATOM 1181 C CA . ALA A 1 146 ? 28.830 0.760 -34.683 1.00 88.50 146 ALA A CA 1
ATOM 1182 C C . ALA A 1 146 ? 28.987 1.827 -35.777 1.00 88.50 146 ALA A C 1
ATOM 1184 O O . ALA A 1 146 ? 29.521 1.520 -36.838 1.00 88.50 146 ALA A O 1
ATOM 1185 N N . ARG A 1 147 ? 28.520 3.061 -35.536 1.00 88.62 147 ARG A N 1
ATOM 1186 C CA . ARG A 1 147 ? 28.762 4.207 -36.428 1.00 88.62 147 ARG A CA 1
ATOM 1187 C C . ARG A 1 147 ? 30.242 4.566 -36.457 1.00 88.62 147 ARG A C 1
ATOM 1189 O O . ARG A 1 147 ? 30.824 4.556 -37.526 1.00 88.62 147 ARG A O 1
ATOM 1196 N N . TYR A 1 148 ? 30.852 4.736 -35.286 1.00 92.44 148 TYR A N 1
ATOM 1197 C CA . TYR A 1 148 ? 32.279 5.030 -35.165 1.00 92.44 148 TYR A CA 1
ATOM 1198 C C . TYR A 1 148 ? 33.159 4.010 -35.911 1.00 92.44 148 TYR A C 1
ATOM 1200 O O . TYR A 1 148 ? 34.000 4.397 -36.710 1.00 92.44 148 TYR A O 1
ATOM 1208 N N . ASN A 1 149 ? 32.904 2.709 -35.737 1.00 91.62 149 ASN A N 1
ATOM 1209 C CA . ASN A 1 149 ? 33.661 1.664 -36.433 1.00 91.62 149 ASN A CA 1
ATOM 1210 C C . ASN A 1 149 ? 33.453 1.686 -37.958 1.00 91.62 149 ASN A C 1
ATOM 1212 O O . ASN A 1 149 ? 34.361 1.325 -38.701 1.00 91.62 149 ASN A O 1
ATOM 1216 N N . ARG A 1 150 ? 32.259 2.069 -38.438 1.00 91.88 150 ARG A N 1
ATOM 1217 C CA . ARG A 1 150 ? 32.014 2.242 -39.879 1.00 91.88 150 ARG A CA 1
ATOM 1218 C C . ARG A 1 150 ? 32.784 3.435 -40.426 1.00 91.88 150 ARG A C 1
ATOM 1220 O O . ARG A 1 150 ? 33.409 3.292 -41.467 1.00 91.88 150 ARG A O 1
ATOM 1227 N N . ASP A 1 151 ? 32.775 4.551 -39.704 1.00 91.88 151 ASP A N 1
ATOM 1228 C CA . ASP A 1 151 ? 33.504 5.758 -40.088 1.00 91.88 151 ASP A CA 1
ATOM 1229 C C . ASP A 1 151 ? 35.026 5.483 -40.116 1.00 91.88 151 ASP A C 1
ATOM 1231 O O . ASP A 1 151 ? 35.708 5.866 -41.065 1.00 91.88 151 ASP A O 1
ATOM 1235 N N . GLU A 1 152 ? 35.569 4.748 -39.133 1.00 93.50 152 GLU A N 1
ATOM 1236 C CA . GLU A 1 152 ? 36.977 4.307 -39.134 1.00 93.50 152 GLU A CA 1
ATOM 1237 C C . GLU A 1 152 ? 37.308 3.388 -40.318 1.00 93.50 152 GLU A C 1
ATOM 1239 O O . GLU A 1 152 ? 38.351 3.557 -40.959 1.00 93.50 152 GLU A O 1
ATOM 1244 N N . GLN A 1 153 ? 36.426 2.434 -40.633 1.00 92.75 153 GLN A N 1
ATOM 1245 C CA . GLN A 1 153 ? 36.612 1.538 -41.774 1.00 92.75 153 GLN A CA 1
ATOM 1246 C C . GLN A 1 153 ? 36.591 2.312 -43.097 1.00 92.75 153 GLN A C 1
ATOM 1248 O O . GLN A 1 153 ? 37.461 2.096 -43.936 1.00 92.75 153 GLN A O 1
ATOM 1253 N N . GLU A 1 154 ? 35.658 3.251 -43.266 1.00 93.62 154 GLU A N 1
ATOM 1254 C CA . GLU A 1 154 ? 35.560 4.085 -44.467 1.00 93.62 154 GLU A CA 1
ATOM 1255 C C . GLU A 1 154 ? 36.818 4.946 -44.657 1.00 93.62 154 GLU A C 1
ATOM 1257 O O . GLU A 1 154 ? 37.363 5.016 -45.759 1.00 93.62 154 GLU A O 1
ATOM 1262 N N . ILE A 1 155 ? 37.350 5.539 -43.581 1.00 93.31 155 ILE A N 1
ATOM 1263 C CA . ILE A 1 155 ? 38.621 6.277 -43.626 1.00 93.31 155 ILE A CA 1
ATOM 1264 C C . ILE A 1 155 ? 39.773 5.355 -44.050 1.00 93.31 155 ILE A C 1
ATOM 1266 O O . ILE A 1 155 ? 40.573 5.732 -44.911 1.00 93.31 155 ILE A O 1
ATOM 1270 N N . SER A 1 156 ? 39.861 4.153 -43.475 1.00 92.50 156 SER A N 1
ATOM 1271 C CA . SER A 1 156 ? 40.882 3.161 -43.834 1.00 92.50 156 SER A CA 1
ATOM 1272 C C . SER A 1 156 ? 40.800 2.775 -45.317 1.00 92.50 156 SER A C 1
ATOM 1274 O O . SER A 1 156 ? 41.808 2.821 -46.031 1.00 92.50 156 SER A O 1
ATOM 1276 N N . ASP A 1 157 ? 39.594 2.492 -45.811 1.00 92.25 157 ASP A N 1
ATOM 1277 C CA . ASP A 1 157 ? 39.338 2.122 -47.204 1.00 92.25 157 ASP A CA 1
ATOM 1278 C C . ASP A 1 157 ? 39.710 3.266 -48.165 1.00 92.25 157 ASP A C 1
ATOM 1280 O O . ASP A 1 157 ? 40.364 3.038 -49.188 1.00 92.25 157 ASP A O 1
ATOM 1284 N N . LEU A 1 158 ? 39.388 4.518 -47.814 1.00 93.44 158 LEU A N 1
ATOM 1285 C CA . LEU A 1 158 ? 39.772 5.708 -48.583 1.00 93.44 158 LEU A CA 1
ATOM 1286 C C . LEU A 1 158 ? 41.294 5.912 -48.622 1.00 93.44 158 LEU A C 1
ATOM 1288 O O . LEU A 1 158 ? 41.849 6.263 -49.669 1.00 93.44 158 LEU A O 1
ATOM 1292 N N . VAL A 1 159 ? 41.993 5.670 -47.509 1.00 93.62 159 VAL A N 1
ATOM 1293 C CA . VAL A 1 159 ? 43.462 5.730 -47.451 1.00 93.62 159 VAL A CA 1
ATOM 1294 C C . VAL A 1 159 ? 44.081 4.648 -48.337 1.00 93.62 159 VAL A C 1
ATOM 1296 O O . VAL A 1 159 ? 44.979 4.951 -49.131 1.00 93.62 159 VAL A O 1
ATOM 1299 N N . MET A 1 160 ? 43.579 3.411 -48.267 1.00 91.94 160 MET A N 1
ATOM 1300 C CA . MET A 1 160 ? 44.039 2.314 -49.122 1.00 91.94 160 MET A CA 1
ATOM 1301 C C . MET A 1 160 ? 43.785 2.598 -50.607 1.00 91.94 160 MET A C 1
ATOM 1303 O O . MET A 1 160 ? 44.686 2.407 -51.429 1.00 91.94 160 MET A O 1
ATOM 1307 N N . ALA A 1 161 ? 42.608 3.122 -50.959 1.00 90.38 161 ALA A N 1
ATOM 1308 C CA . ALA A 1 161 ? 42.271 3.513 -52.325 1.00 90.38 161 ALA A CA 1
ATOM 1309 C C . ALA A 1 161 ? 43.176 4.645 -52.844 1.00 90.38 161 ALA A C 1
ATOM 1311 O O . ALA A 1 161 ? 43.686 4.590 -53.964 1.00 90.38 161 ALA A O 1
ATOM 1312 N N . ARG A 1 162 ? 43.461 5.661 -52.023 1.00 90.69 162 ARG A N 1
ATOM 1313 C CA . ARG A 1 162 ? 44.405 6.731 -52.383 1.00 90.69 162 ARG A CA 1
ATOM 1314 C C . ARG A 1 162 ? 45.815 6.185 -52.621 1.00 90.69 162 ARG A C 1
ATOM 1316 O O . ARG A 1 162 ? 46.498 6.609 -53.562 1.00 90.69 162 ARG A O 1
ATOM 1323 N N . HIS A 1 163 ? 46.262 5.266 -51.771 1.00 88.75 163 HIS A N 1
ATOM 1324 C CA . HIS A 1 163 ? 47.584 4.661 -51.877 1.00 88.75 163 HIS A CA 1
ATOM 1325 C C . HIS A 1 163 ? 47.701 3.781 -53.129 1.00 88.75 163 HIS A C 1
ATOM 1327 O O . HIS A 1 163 ? 48.673 3.913 -53.873 1.00 88.75 163 HIS A O 1
ATOM 1333 N N . SER A 1 164 ? 46.687 2.965 -53.435 1.00 87.69 164 SER A N 1
ATOM 1334 C CA . SER A 1 164 ? 46.664 2.140 -54.650 1.00 87.69 164 SER A CA 1
ATOM 1335 C C . SER A 1 164 ? 46.676 2.994 -55.925 1.00 87.69 164 SER A C 1
ATOM 1337 O O . SER A 1 164 ? 47.442 2.714 -56.848 1.00 87.69 164 SER A O 1
ATOM 1339 N N . VAL A 1 165 ? 45.931 4.105 -55.953 1.00 88.81 165 VAL A N 1
ATOM 1340 C CA . VAL A 1 165 ? 45.968 5.074 -57.062 1.00 88.81 165 VAL A CA 1
ATOM 1341 C C . VAL A 1 165 ? 47.361 5.691 -57.219 1.00 88.81 165 VAL A C 1
ATOM 1343 O O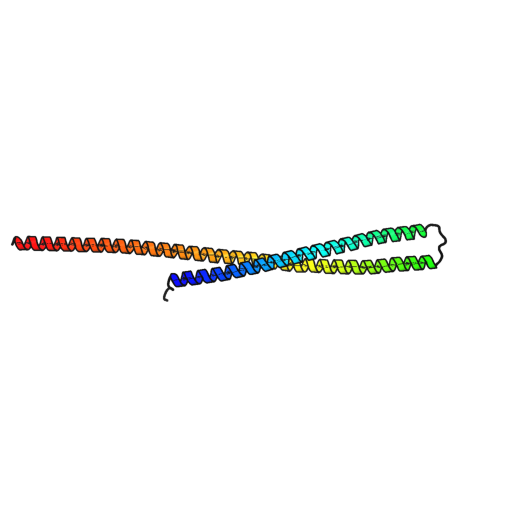 . VAL A 1 165 ? 47.859 5.820 -58.340 1.00 88.81 165 VAL A O 1
ATOM 1346 N N . SER A 1 166 ? 48.013 6.051 -56.113 1.00 86.50 166 SER A N 1
ATOM 1347 C CA . SER A 1 166 ? 49.371 6.617 -56.123 1.00 86.50 166 SER A CA 1
ATOM 1348 C C . SER A 1 166 ? 50.397 5.619 -56.668 1.00 86.50 166 SER A C 1
ATOM 1350 O O . SER A 1 166 ? 51.177 5.963 -57.558 1.00 86.50 166 SER A O 1
ATOM 1352 N N . GLN A 1 167 ? 50.335 4.361 -56.224 1.00 83.31 167 GLN A N 1
ATOM 1353 C CA . GLN A 1 167 ? 51.207 3.293 -56.716 1.00 83.31 167 GLN A CA 1
ATOM 1354 C C . GLN A 1 167 ? 51.012 3.021 -58.211 1.00 83.31 167 GLN A C 1
ATOM 1356 O O . GLN A 1 167 ? 51.992 2.846 -58.937 1.00 83.31 167 GLN A O 1
ATOM 1361 N N . THR A 1 168 ? 49.769 3.019 -58.698 1.00 79.69 168 THR A N 1
ATOM 1362 C CA . THR A 1 168 ? 49.479 2.845 -60.127 1.00 79.69 168 THR A CA 1
ATOM 1363 C C . THR A 1 168 ? 50.056 3.990 -60.953 1.00 79.69 168 THR A C 1
ATOM 1365 O O . THR A 1 168 ? 50.729 3.737 -61.949 1.00 79.69 168 THR A O 1
ATOM 1368 N N . LYS A 1 169 ? 49.888 5.247 -60.517 1.00 82.06 169 LYS A N 1
ATOM 1369 C CA . LYS A 1 169 ? 50.494 6.409 -61.192 1.00 82.06 169 LYS A CA 1
ATOM 1370 C C . LYS A 1 169 ? 52.014 6.291 -61.273 1.00 82.06 169 LYS A C 1
ATOM 1372 O O . LYS A 1 169 ? 52.599 6.572 -62.319 1.00 82.06 169 LYS A O 1
ATOM 1377 N N . GLU A 1 170 ? 52.657 5.851 -60.196 1.00 79.12 170 GLU A N 1
ATOM 1378 C CA . GLU A 1 170 ? 54.109 5.707 -60.158 1.00 79.12 170 GLU A CA 1
ATOM 1379 C C . GLU A 1 170 ? 54.613 4.562 -61.051 1.00 79.12 170 GLU A C 1
ATOM 1381 O O . GLU A 1 170 ? 55.600 4.730 -61.772 1.00 79.12 170 GLU A O 1
ATOM 1386 N N . ARG A 1 171 ? 53.900 3.428 -61.085 1.00 79.44 171 ARG A N 1
ATOM 1387 C CA . ARG A 1 171 ? 54.176 2.322 -62.019 1.00 79.44 171 ARG A CA 1
ATOM 1388 C C . ARG A 1 171 ? 54.042 2.768 -63.473 1.00 79.44 171 ARG A C 1
ATOM 1390 O O . ARG A 1 171 ? 54.945 2.514 -64.267 1.00 79.44 171 ARG A O 1
ATOM 1397 N N . THR A 1 172 ? 52.971 3.484 -63.812 1.00 79.81 172 THR A N 1
ATOM 1398 C CA . THR A 1 172 ? 52.757 4.021 -65.163 1.00 79.81 172 THR A CA 1
ATOM 1399 C C . THR A 1 172 ? 53.852 5.015 -65.547 1.00 79.81 172 THR A C 1
ATOM 1401 O O . THR A 1 172 ? 54.396 4.931 -66.646 1.00 79.81 172 THR A O 1
ATOM 1404 N N . LYS A 1 173 ? 54.256 5.906 -64.632 1.00 81.81 173 LYS A N 1
ATOM 1405 C CA . LYS A 1 173 ? 55.371 6.839 -64.857 1.00 81.81 173 LYS A CA 1
ATOM 1406 C C . LYS A 1 173 ? 56.684 6.099 -65.139 1.00 81.81 173 LYS A C 1
ATOM 1408 O O . LYS A 1 173 ? 57.380 6.454 -66.086 1.00 81.81 173 LYS A O 1
ATOM 1413 N N . LYS A 1 174 ? 57.010 5.059 -64.360 1.00 81.94 174 LYS A N 1
ATOM 1414 C CA . LYS A 1 174 ? 58.204 4.220 -64.583 1.00 81.94 174 LYS A CA 1
ATOM 1415 C C . LYS A 1 174 ? 58.157 3.507 -65.942 1.00 81.94 174 LYS A C 1
ATOM 1417 O O . LYS A 1 174 ? 59.147 3.528 -66.663 1.00 81.94 174 LYS A O 1
ATOM 1422 N N . LEU A 1 175 ? 57.006 2.950 -66.326 1.00 79.50 175 LEU A N 1
ATOM 1423 C CA . LEU A 1 175 ? 56.795 2.325 -67.640 1.00 79.50 175 LEU A CA 1
ATOM 1424 C C . LEU A 1 175 ? 57.000 3.306 -68.803 1.00 79.50 175 LEU A C 1
ATOM 1426 O O . LEU A 1 175 ? 57.683 2.968 -69.767 1.00 79.50 175 LEU A O 1
ATOM 1430 N N . ILE A 1 176 ? 56.450 4.521 -68.706 1.00 80.38 176 ILE A N 1
ATOM 1431 C CA . ILE A 1 176 ? 56.631 5.569 -69.722 1.00 80.38 176 ILE A CA 1
ATOM 1432 C C . ILE A 1 176 ? 58.106 5.973 -69.820 1.00 80.38 176 ILE A C 1
ATOM 1434 O O . ILE A 1 176 ? 58.654 6.012 -70.917 1.00 80.38 176 ILE A O 1
ATOM 1438 N N . MET A 1 177 ? 58.775 6.217 -68.687 1.00 80.06 177 MET A N 1
ATOM 1439 C CA . MET A 1 177 ? 60.194 6.590 -68.693 1.00 80.06 177 MET A CA 1
ATOM 1440 C C . MET A 1 177 ? 61.102 5.495 -69.262 1.00 80.06 177 MET A C 1
ATOM 1442 O O . MET A 1 177 ? 62.095 5.820 -69.902 1.00 80.06 177 MET A O 1
ATOM 1446 N N . ASN A 1 178 ? 60.772 4.218 -69.060 1.00 78.38 178 ASN A N 1
ATOM 1447 C CA . ASN A 1 178 ? 61.536 3.114 -69.642 1.00 78.38 178 ASN A CA 1
ATOM 1448 C C . ASN A 1 178 ? 61.307 2.985 -71.155 1.00 78.38 178 ASN A C 1
ATOM 1450 O O . ASN A 1 178 ? 62.257 2.712 -71.878 1.00 78.38 178 ASN A O 1
ATOM 1454 N N . LYS A 1 179 ? 60.086 3.236 -71.650 1.00 72.38 179 LYS A N 1
ATOM 1455 C CA . LYS A 1 179 ? 59.796 3.259 -73.096 1.00 72.38 179 LYS A CA 1
ATOM 1456 C C . LYS A 1 179 ? 60.457 4.421 -73.837 1.00 72.38 179 LYS A C 1
ATOM 1458 O O . LYS A 1 179 ? 60.763 4.272 -75.004 1.00 72.38 179 LYS A O 1
ATOM 1463 N N . LEU A 1 180 ? 60.669 5.559 -73.176 1.00 68.94 180 LEU A N 1
ATOM 1464 C CA . LEU A 1 180 ? 61.344 6.727 -73.763 1.00 68.94 180 LEU A CA 1
ATOM 1465 C C . LEU A 1 180 ? 62.877 6.592 -73.812 1.00 68.94 180 LEU A C 1
ATOM 1467 O O . LEU A 1 180 ? 63.542 7.448 -74.386 1.00 68.94 180 LEU A O 1
ATOM 1471 N N . LYS A 1 181 ? 63.439 5.566 -73.162 1.00 65.75 181 LYS A N 1
ATOM 1472 C CA . LYS A 1 181 ? 64.884 5.289 -73.103 1.00 65.75 181 LYS A CA 1
ATOM 1473 C C . LYS A 1 181 ? 65.315 4.098 -73.971 1.00 65.75 181 LYS A C 1
ATOM 1475 O O . LYS A 1 181 ? 66.508 3.813 -74.018 1.00 65.75 181 LYS A O 1
ATOM 1480 N N . SER A 1 182 ? 64.360 3.400 -74.586 1.00 52.25 182 SER A N 1
ATOM 1481 C CA . SER A 1 182 ? 64.571 2.338 -75.577 1.00 52.25 182 SER A CA 1
ATOM 1482 C C . SER A 1 182 ? 64.323 2.880 -76.974 1.00 52.25 182 SER A C 1
ATOM 1484 O O . SER A 1 182 ? 64.815 2.212 -77.906 1.00 52.25 182 SER A O 1
#

Radius of gyration: 43.17 Å; Cα contacts (8 Å, |Δi|>4): 76; chains: 1; bounding box: 102×21×130 Å

Solvent-accessible surface area (backbone atoms only — not comparable to full-atom values): 9451 Å² total; per-residue (Å²): 133,86,78,76,54,70,68,58,53,53,51,53,36,50,54,50,25,54,55,28,44,53,48,25,52,50,30,50,51,51,40,53,51,42,52,51,53,37,52,52,32,50,49,51,26,51,51,30,49,51,51,40,52,53,50,52,51,54,47,51,56,50,51,50,53,52,52,56,62,59,62,89,50,95,72,57,75,66,57,57,50,54,52,50,55,49,52,50,54,49,51,57,51,49,52,55,36,51,53,49,28,53,52,30,47,52,49,33,54,53,39,49,56,51,41,53,51,39,48,51,52,27,55,55,29,46,51,50,22,51,53,30,50,53,49,41,51,52,51,52,53,51,50,52,51,54,49,51,54,48,54,53,48,52,52,51,51,52,52,52,52,53,49,52,54,50,53,51,53,52,51,52,49,53,53,52,57,54,63,77,75,108

Nearest PDB structures (foldseek):
  5xg2-assembly1_A  TM=7.072E-01  e=9.915E-02  Pyrococcus yayanosii CH1
  3zx6-assembly1_B  TM=6.317E-01  e=2.590E-01  Archaeoglobus fulgidus DSM 4304
  3g67-assembly1_A  TM=5.641E-01  e=4.071E-01  Thermotoga maritima
  3ja6-assembly1_I  TM=4.075E-01  e=1.049E-01  Escherichia coli
  3ja6-assembly1_H  TM=3.932E-01  e=6.045E-01  Escherichia coli